Protein AF-A0AB35FS06-F1 (afdb_monomer)

Radius of gyration: 50.41 Å; Cα contacts (8 Å, |Δi|>4): 137; chains: 1; bounding box: 101×52×142 Å

pLDDT: mean 76.38, std 24.8, range [25.89, 98.56]

Organism: Streptococcus gordonii (NCBI:txid1302)

Nearest PDB structures (foldseek):
  7wb4-assembly1_e  TM=5.559E-01  e=4.050E+00  Xenopus laevis

Secondary structure (DSSP, 8-state):
--TTSSHHHHHHTTS---THHHHHHHHHHHHHHGGGSS-----------------------------------------SSSHHHHHHHHHHHHHHHHHHHHHHHHHHHHHHHHHHHHHHHHHHHHHHHHHHHHHHHHS--GGGHHHHHHHHHT---HHHHHHHHHHHHHHHHHHHHHHHHHHHHHHHHHHHHHHHHHHHHH-EEEETTTTT-SEEBSSGGGS-TT--GGG-EEEEHHHHHHTT-EE-S--

Sequence (251 aa):
MFLGGCFGIWRFSKRKPNIRKRNIAIAVTIVGILGTYAVGKLTPDVIKEQTEQSQVTKFTSNSSSTSSSSSQTSSSTASSSKKEKEKQEKERKEKELKEAQKQKQEEEKKAREEQARKEAETKKIVEEANQAVQQLENNQVADNISPAQVAVERVADPTTKSNLTDRIGRVQNAINQRAEEARLAEEARQETARLAAEQQQTRTVYVARNGTADVYWYSMENMPSNTRFDRVVSMTEADAIASGKRHTSKE

Structure (mmCIF, N/CA/C/O backbone):
data_AF-A0AB35FS06-F1
#
_entry.id   AF-A0AB35FS06-F1
#
loop_
_atom_site.group_PDB
_atom_site.id
_atom_site.type_symbol
_atom_site.label_atom_id
_atom_site.label_alt_id
_atom_site.label_comp_id
_atom_site.label_asym_id
_atom_site.label_entity_id
_atom_site.label_seq_id
_atom_site.pdbx_PDB_ins_code
_atom_site.Cartn_x
_atom_site.Cartn_y
_atom_site.Cartn_z
_atom_site.occupancy
_atom_site.B_iso_or_equiv
_atom_site.auth_seq_id
_atom_site.auth_comp_id
_atom_site.auth_asym_id
_atom_site.auth_atom_id
_atom_site.pdbx_PDB_model_num
ATOM 1 N N . MET A 1 1 ? -20.834 3.779 79.958 1.00 50.88 1 MET A N 1
ATOM 2 C CA . MET A 1 1 ? -21.300 5.183 79.906 1.00 50.88 1 MET A CA 1
ATOM 3 C C . MET A 1 1 ? -21.780 5.518 78.484 1.00 50.88 1 MET A C 1
ATOM 5 O O . MET A 1 1 ? -21.087 6.201 77.757 1.00 50.88 1 MET A O 1
ATOM 9 N N . PHE A 1 2 ? -22.933 4.999 78.041 1.00 49.41 2 PHE A N 1
ATOM 10 C CA . PHE A 1 2 ? -23.508 5.338 76.720 1.00 49.41 2 PHE A CA 1
ATOM 11 C C . PHE A 1 2 ? -25.047 5.388 76.786 1.00 49.41 2 PHE A C 1
ATOM 13 O O . PHE A 1 2 ? -25.766 4.853 75.953 1.00 49.41 2 PHE A O 1
ATOM 20 N N . LEU A 1 3 ? -25.566 6.079 77.804 1.00 50.03 3 LEU A N 1
ATOM 21 C CA . LEU A 1 3 ? -26.981 6.462 77.931 1.00 50.03 3 LEU A CA 1
ATOM 22 C C . LEU A 1 3 ? -27.257 7.796 77.201 1.00 50.03 3 LEU A C 1
ATOM 24 O O . LEU A 1 3 ? -27.955 8.662 77.712 1.00 50.03 3 LEU A O 1
ATOM 28 N N . GLY A 1 4 ? -26.661 7.990 76.019 1.00 54.28 4 GLY A N 1
ATOM 29 C CA . GLY A 1 4 ? -26.757 9.241 75.250 1.00 54.28 4 GLY A CA 1
ATOM 30 C C . GLY A 1 4 ? -27.261 9.092 73.809 1.00 54.28 4 GLY A C 1
ATOM 31 O O . GLY A 1 4 ? -27.529 10.095 73.158 1.00 54.28 4 GLY A O 1
ATOM 32 N N . GLY A 1 5 ? -27.406 7.866 73.291 1.00 52.72 5 GLY A N 1
ATOM 33 C CA . GLY A 1 5 ? -27.695 7.633 71.866 1.00 52.72 5 GLY A CA 1
ATOM 34 C C . GLY A 1 5 ? -29.178 7.645 71.475 1.00 52.72 5 GLY A C 1
ATOM 35 O O . GLY A 1 5 ? -29.516 7.974 70.341 1.00 52.72 5 GLY A O 1
ATOM 36 N N . CYS A 1 6 ? -30.091 7.333 72.398 1.00 56.94 6 CYS A N 1
ATOM 37 C CA . CYS A 1 6 ? -31.502 7.126 72.042 1.00 56.94 6 CYS A CA 1
ATOM 38 C C . CYS A 1 6 ? -32.355 8.408 72.059 1.00 56.94 6 CYS A C 1
ATOM 40 O O . CYS A 1 6 ? -33.436 8.433 71.469 1.00 56.94 6 CYS A O 1
ATOM 42 N N . PHE A 1 7 ? -31.879 9.505 72.665 1.00 53.81 7 PHE A N 1
ATOM 43 C CA . PHE A 1 7 ? -32.639 10.764 72.708 1.00 53.81 7 PHE A CA 1
ATOM 44 C C . PHE A 1 7 ? -32.606 11.535 71.375 1.00 53.81 7 PHE A C 1
ATOM 46 O O . PHE A 1 7 ? -33.534 12.286 71.061 1.00 53.81 7 PHE A O 1
ATOM 53 N N . GLY A 1 8 ? -31.574 11.313 70.551 1.00 55.25 8 GLY A N 1
ATOM 54 C CA . GLY A 1 8 ? -31.446 11.942 69.234 1.00 55.25 8 GLY A CA 1
ATOM 55 C C . GLY A 1 8 ? -32.552 11.516 68.266 1.00 55.25 8 GLY A C 1
ATOM 56 O O . GLY A 1 8 ? -33.117 12.352 67.566 1.00 55.25 8 GLY A O 1
ATOM 57 N N . ILE A 1 9 ? -32.932 10.237 68.289 1.00 56.09 9 ILE A N 1
ATOM 58 C CA . ILE A 1 9 ? -33.926 9.665 67.367 1.00 56.09 9 ILE A CA 1
ATOM 59 C C . ILE A 1 9 ? -35.354 10.057 67.790 1.00 56.09 9 ILE A C 1
ATOM 61 O O . ILE A 1 9 ? -36.177 10.402 66.939 1.00 56.09 9 ILE A O 1
ATOM 65 N N . TRP A 1 10 ? -35.636 10.130 69.100 1.00 56.72 10 TRP A N 1
ATOM 66 C CA . TRP A 1 10 ? -36.935 10.598 69.608 1.00 56.72 10 TRP A CA 1
ATOM 67 C C . TRP A 1 10 ? -37.168 12.093 69.337 1.00 56.72 10 TRP A C 1
ATOM 69 O O . TRP A 1 10 ? -38.273 12.499 68.970 1.00 56.72 10 TRP A O 1
ATOM 79 N N . ARG A 1 11 ? -36.117 12.924 69.418 1.00 54.25 11 ARG A N 1
ATOM 80 C CA . ARG A 1 11 ? -36.219 14.359 69.103 1.00 54.25 11 ARG A CA 1
ATOM 81 C C . ARG A 1 11 ? -36.244 14.660 67.596 1.00 54.25 11 ARG A C 1
ATOM 83 O O . ARG A 1 11 ? -36.730 15.726 67.216 1.00 54.25 11 ARG A O 1
ATOM 90 N N . PHE A 1 12 ? -35.796 13.735 66.743 1.00 50.56 12 PHE A N 1
ATOM 91 C CA . PHE A 1 12 ? -35.770 13.903 65.282 1.00 50.56 12 PHE A CA 1
ATOM 92 C C . PHE A 1 12 ? -37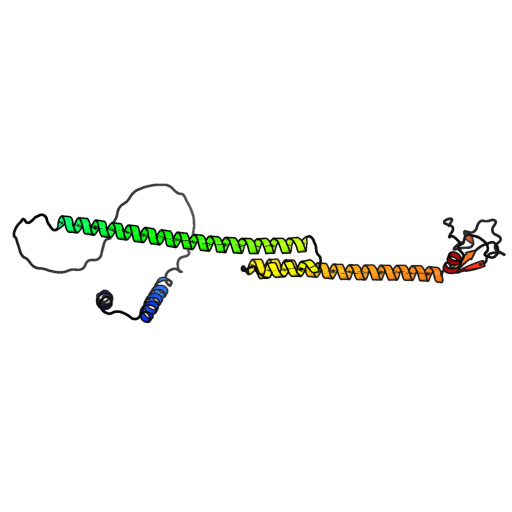.084 13.511 64.585 1.00 50.56 12 PHE A C 1
ATOM 94 O O . PHE A 1 12 ? -37.399 14.048 63.528 1.00 50.56 12 PHE A O 1
ATOM 101 N N . SER A 1 13 ? -37.904 12.652 65.199 1.00 56.91 13 SER A N 1
ATOM 102 C CA . SER A 1 13 ? -39.193 12.231 64.620 1.00 56.91 13 SER A CA 1
ATOM 103 C C . SER A 1 13 ? -40.294 13.307 64.713 1.00 56.91 13 SER A C 1
ATOM 105 O O . SER A 1 13 ? -41.272 13.279 63.971 1.00 56.91 13 SER A O 1
ATOM 107 N N . LYS A 1 14 ? -40.129 14.319 65.584 1.00 55.28 14 LYS A N 1
ATOM 108 C CA . LYS A 1 14 ? -41.155 15.354 65.833 1.00 55.28 14 LYS A CA 1
ATOM 109 C C . LYS A 1 14 ? -40.879 16.736 65.220 1.00 55.28 14 LYS A C 1
ATOM 111 O O . LYS A 1 14 ? -41.679 17.647 65.422 1.00 55.28 14 LYS A O 1
ATOM 116 N N . ARG A 1 15 ? -39.786 16.928 64.467 1.00 59.66 15 ARG A N 1
ATOM 117 C CA . ARG A 1 15 ? -39.504 18.188 63.746 1.00 59.66 15 ARG A CA 1
ATOM 118 C C . ARG A 1 15 ? -38.998 17.903 62.332 1.00 59.66 15 ARG A C 1
ATOM 120 O O . ARG A 1 15 ? -37.905 17.377 62.170 1.00 59.66 15 ARG A O 1
ATOM 127 N N . LYS A 1 16 ? -39.792 18.288 61.324 1.00 63.56 16 LYS A N 1
ATOM 128 C CA . LYS A 1 16 ? -39.484 18.187 59.884 1.00 63.56 16 LYS A CA 1
ATOM 129 C C . LYS A 1 16 ? -38.065 18.720 59.583 1.00 63.56 16 LYS A C 1
ATOM 131 O O . LYS A 1 16 ? -37.861 19.929 59.708 1.00 63.56 16 LYS A O 1
ATOM 136 N N . PRO A 1 17 ? -37.084 17.887 59.190 1.00 56.59 17 PRO A N 1
ATOM 137 C CA . PRO A 1 17 ? -35.737 18.361 58.896 1.00 56.59 17 PRO A CA 1
ATOM 138 C C . PRO A 1 17 ? -35.563 18.671 57.402 1.00 56.59 17 PRO A C 1
ATOM 140 O O . PRO A 1 17 ? -35.977 17.905 56.535 1.00 56.59 17 PRO A O 1
ATOM 143 N N . ASN A 1 18 ? -34.905 19.795 57.105 1.00 64.38 18 ASN A N 1
ATOM 144 C CA . ASN A 1 18 ? -34.549 20.220 55.749 1.00 64.38 18 ASN A CA 1
ATOM 145 C C . ASN A 1 18 ? -33.593 19.223 55.063 1.00 64.38 18 ASN A C 1
ATOM 147 O O . ASN A 1 18 ? -32.554 18.869 55.626 1.00 64.38 18 ASN A O 1
ATOM 151 N N . ILE A 1 19 ? -33.912 18.850 53.816 1.00 58.59 19 ILE A N 1
ATOM 152 C CA . ILE A 1 19 ? -33.254 17.821 52.978 1.00 58.59 19 ILE A CA 1
ATOM 153 C C . ILE A 1 19 ? -31.722 17.930 52.939 1.00 58.59 19 ILE A C 1
ATOM 155 O O . ILE A 1 19 ? -31.028 16.917 52.975 1.00 58.59 19 ILE A O 1
ATOM 159 N N . ARG A 1 20 ? -31.175 19.149 52.975 1.00 55.00 20 ARG A N 1
ATOM 160 C CA . ARG A 1 20 ? -29.720 19.384 52.953 1.00 55.00 20 ARG A CA 1
ATOM 161 C C . ARG A 1 20 ? -28.988 18.790 54.165 1.00 55.00 20 ARG A C 1
ATOM 163 O O . ARG A 1 20 ? -27.850 18.358 54.036 1.00 55.00 20 ARG A O 1
ATOM 170 N N . LYS A 1 21 ? -29.640 18.703 55.332 1.00 56.56 21 LYS A N 1
ATOM 171 C CA . LYS A 1 21 ? -29.043 18.121 56.550 1.00 56.56 21 LYS A CA 1
ATOM 172 C C . LYS A 1 21 ? -29.084 16.585 56.561 1.00 56.56 21 LYS A C 1
ATOM 174 O O . LYS A 1 21 ? -28.348 15.972 57.327 1.00 56.56 21 LYS A O 1
ATOM 179 N N . ARG A 1 22 ? -29.902 15.962 55.697 1.00 60.09 22 ARG A N 1
ATOM 180 C CA . ARG A 1 22 ? -30.028 14.498 55.573 1.00 60.09 22 ARG A CA 1
ATOM 181 C C . ARG A 1 22 ? -28.807 13.881 54.883 1.00 60.09 22 ARG A C 1
ATOM 183 O O . ARG A 1 22 ? -28.308 12.861 55.338 1.00 60.09 22 ARG A O 1
ATOM 190 N N . ASN A 1 23 ? -28.282 14.538 53.849 1.00 55.25 23 ASN A N 1
ATOM 191 C CA . ASN A 1 23 ? -27.149 14.025 53.070 1.00 55.25 23 ASN A CA 1
ATOM 192 C C . ASN A 1 23 ? -25.826 14.081 53.853 1.00 55.25 23 ASN A C 1
ATOM 194 O O . ASN A 1 23 ? -25.010 13.174 53.739 1.00 55.25 23 ASN A O 1
ATOM 198 N N . ILE A 1 24 ? -25.647 15.094 54.710 1.00 59.06 24 ILE A N 1
ATOM 199 C CA . ILE A 1 24 ? -24.444 15.235 55.549 1.00 59.06 24 ILE A CA 1
ATOM 200 C C . ILE A 1 24 ? -24.405 14.145 56.633 1.00 59.06 24 ILE A C 1
ATOM 202 O O . ILE A 1 24 ? -23.365 13.533 56.850 1.00 59.06 24 ILE A O 1
ATOM 206 N N . ALA A 1 25 ? -25.539 13.841 57.273 1.00 56.66 25 ALA A N 1
ATOM 207 C CA . ALA A 1 25 ? -25.606 12.790 58.293 1.00 56.66 25 ALA A CA 1
ATOM 208 C C . ALA A 1 25 ? -25.369 11.378 57.712 1.00 56.66 25 ALA A C 1
ATOM 210 O O . ALA A 1 25 ? -24.753 10.532 58.359 1.00 56.66 25 ALA A O 1
ATOM 211 N N . ILE A 1 26 ? -25.810 11.134 56.474 1.00 57.59 26 ILE A N 1
ATOM 212 C CA . ILE A 1 26 ? -25.553 9.876 55.755 1.00 57.59 26 ILE A CA 1
ATOM 213 C C . ILE A 1 26 ? -24.074 9.781 55.329 1.00 57.59 26 ILE A C 1
ATOM 215 O O . ILE A 1 26 ? -23.467 8.726 55.470 1.00 57.59 26 ILE A O 1
ATOM 219 N N . ALA A 1 27 ? -23.446 10.879 54.898 1.00 57.09 27 ALA A N 1
ATOM 220 C CA . ALA A 1 27 ? -22.028 10.872 54.524 1.00 57.09 27 ALA A CA 1
ATOM 221 C C . ALA A 1 27 ? -21.091 10.567 55.713 1.00 57.09 27 ALA A C 1
ATOM 223 O O . ALA A 1 27 ? -20.144 9.797 55.572 1.00 57.09 27 ALA A O 1
ATOM 224 N N . VAL A 1 28 ? -21.382 11.102 56.905 1.00 58.41 28 VAL A N 1
ATOM 225 C CA . VAL A 1 28 ? -20.553 10.885 58.109 1.00 58.41 28 VAL A CA 1
ATOM 226 C C . VAL A 1 28 ? -20.638 9.437 58.623 1.00 58.41 28 VAL A C 1
ATOM 228 O O . VAL A 1 28 ? -19.689 8.941 59.224 1.00 58.41 28 VAL A O 1
ATOM 231 N N . THR A 1 29 ? -21.731 8.719 58.345 1.00 57.31 29 THR A N 1
ATOM 232 C CA . THR A 1 29 ? -21.885 7.312 58.762 1.00 57.31 29 THR A CA 1
ATOM 233 C C . THR A 1 29 ? -21.185 6.324 57.825 1.00 57.31 29 THR A C 1
ATOM 235 O O . THR A 1 29 ? -20.672 5.313 58.295 1.00 57.31 29 THR A O 1
ATOM 238 N N . ILE A 1 30 ? -21.074 6.629 56.528 1.00 56.88 30 ILE A N 1
ATOM 239 C CA . ILE A 1 30 ? -20.391 5.763 55.548 1.00 56.88 30 ILE A CA 1
ATOM 240 C C . ILE A 1 30 ? -18.861 5.822 55.710 1.00 56.88 30 ILE A C 1
ATOM 242 O O . ILE A 1 30 ? -18.197 4.789 55.643 1.00 56.88 30 ILE A O 1
ATOM 246 N N . VAL A 1 31 ? -18.294 6.998 56.011 1.00 52.47 31 VAL A N 1
ATOM 247 C CA . VAL A 1 31 ? -16.839 7.156 56.227 1.00 52.47 31 VAL A CA 1
ATOM 248 C C . VAL A 1 31 ? -16.365 6.449 57.508 1.00 52.47 31 VAL A C 1
ATOM 250 O O . VAL A 1 31 ? -15.251 5.935 57.547 1.00 52.47 31 VAL A O 1
ATOM 253 N N . GLY A 1 32 ? -17.218 6.341 58.533 1.00 50.78 32 GLY A N 1
ATOM 254 C CA . GLY A 1 32 ? -16.892 5.629 59.775 1.00 50.78 32 GLY A CA 1
ATOM 255 C C . GLY A 1 32 ? -16.898 4.096 59.669 1.00 50.78 32 GLY A C 1
ATOM 256 O O . GLY A 1 32 ? -16.239 3.441 60.470 1.00 50.78 32 GLY A O 1
ATOM 257 N N . ILE A 1 33 ? -17.609 3.516 58.692 1.00 55.00 33 ILE A N 1
ATOM 258 C CA . ILE A 1 33 ? -17.739 2.053 58.528 1.00 55.00 33 ILE A CA 1
ATOM 259 C C . ILE A 1 33 ? -16.691 1.488 57.547 1.00 55.00 33 ILE A C 1
ATOM 261 O O . ILE A 1 33 ? -16.319 0.324 57.660 1.00 55.00 33 ILE A O 1
ATOM 265 N N . LEU A 1 34 ? -16.154 2.294 56.620 1.00 44.12 34 LEU A N 1
ATOM 266 C CA . LEU A 1 34 ? -15.186 1.821 55.613 1.00 44.12 34 LEU A CA 1
ATOM 267 C C . LEU A 1 34 ? -13.716 1.818 56.097 1.00 44.12 34 LEU A C 1
ATOM 269 O O . LEU A 1 34 ? -12.852 1.253 55.432 1.00 44.12 34 LEU A O 1
ATOM 273 N N . GLY A 1 35 ? -13.421 2.403 57.264 1.00 42.75 35 GLY A N 1
ATOM 274 C CA . GLY A 1 35 ? -12.067 2.480 57.834 1.00 42.75 35 GLY A CA 1
ATOM 275 C C . GLY A 1 35 ? -11.585 1.242 58.607 1.00 42.75 35 GLY A C 1
ATOM 276 O O . GLY A 1 35 ? -10.432 1.213 59.025 1.00 42.75 35 GLY A O 1
ATOM 277 N N . THR A 1 36 ? -12.425 0.222 58.816 1.00 49.56 36 THR A N 1
ATOM 278 C CA . THR A 1 36 ? -12.101 -0.942 59.671 1.00 49.56 36 THR A CA 1
ATOM 279 C C . THR A 1 36 ? -11.841 -2.254 58.920 1.00 49.56 36 THR A C 1
ATOM 281 O O . THR A 1 36 ? -11.520 -3.250 59.561 1.00 49.56 36 THR A O 1
ATOM 284 N N . TYR A 1 37 ? -11.920 -2.292 57.584 1.00 50.41 37 TYR A N 1
ATOM 285 C CA . TYR A 1 37 ? -11.883 -3.558 56.824 1.00 50.41 37 TYR A CA 1
ATOM 286 C C . TYR A 1 37 ? -10.551 -3.897 56.124 1.00 50.41 37 TYR A C 1
ATOM 288 O O . TYR A 1 37 ? -10.497 -4.865 55.370 1.00 50.41 37 TYR A O 1
ATOM 296 N N . ALA A 1 38 ? -9.462 -3.159 56.374 1.00 50.81 38 ALA A N 1
ATOM 297 C CA . ALA A 1 38 ? -8.184 -3.347 55.669 1.00 50.81 38 ALA A CA 1
ATOM 298 C C . ALA A 1 38 ? -6.977 -3.680 56.571 1.00 50.81 38 ALA A C 1
ATOM 300 O O . ALA A 1 38 ? -5.861 -3.264 56.276 1.00 50.81 38 ALA A O 1
ATOM 301 N N . VAL A 1 39 ? -7.157 -4.458 57.644 1.00 50.28 39 VAL A N 1
ATOM 302 C CA . VAL A 1 39 ? -6.029 -5.122 58.328 1.00 50.28 39 VAL A CA 1
ATOM 303 C C . VAL A 1 39 ? -6.428 -6.558 58.653 1.00 50.28 39 VAL A C 1
ATOM 305 O O . VAL A 1 39 ? -7.211 -6.797 59.565 1.00 50.28 39 VAL A O 1
ATOM 308 N N . GLY A 1 40 ? -5.912 -7.518 57.883 1.00 40.94 40 GLY A N 1
ATOM 309 C CA . GLY A 1 40 ? -6.147 -8.940 58.145 1.00 40.94 40 GLY A CA 1
ATOM 310 C C . GLY A 1 40 ? -5.881 -9.870 56.963 1.00 40.94 40 GLY A C 1
ATOM 311 O O . GLY A 1 40 ? -6.738 -10.678 56.625 1.00 40.94 40 GLY A O 1
ATOM 312 N N . LYS A 1 41 ? -4.713 -9.764 56.313 1.00 41.22 41 LYS A N 1
ATOM 313 C CA . LYS A 1 41 ? -4.201 -10.809 55.412 1.00 41.22 41 LYS A CA 1
ATOM 314 C C . LYS A 1 41 ? -3.134 -11.632 56.131 1.00 41.22 41 LYS A C 1
ATOM 316 O O . LYS A 1 41 ? -2.005 -11.169 56.214 1.00 41.22 41 LYS A O 1
ATOM 321 N N . LEU A 1 42 ? -3.473 -12.845 56.565 1.00 34.56 42 LEU A N 1
ATOM 322 C CA . LEU A 1 42 ? -2.527 -13.952 56.750 1.00 34.56 42 LEU A CA 1
ATOM 323 C C . LEU A 1 42 ? -3.243 -15.270 56.396 1.00 34.56 42 LEU A C 1
ATOM 325 O O . LEU A 1 42 ? -4.096 -15.754 57.130 1.00 34.56 42 LEU A O 1
ATOM 329 N N . THR A 1 43 ? -2.925 -15.790 55.215 1.00 40.69 43 THR A N 1
ATOM 330 C CA . THR A 1 43 ? -3.120 -17.178 54.742 1.00 40.69 43 THR A CA 1
ATOM 331 C C . THR A 1 43 ? -2.081 -18.101 55.421 1.00 40.69 43 THR A C 1
ATOM 333 O O . THR A 1 43 ? -1.075 -17.540 55.866 1.00 40.69 43 THR A O 1
ATOM 336 N N . PRO A 1 44 ? -2.208 -19.456 55.478 1.00 40.72 44 PRO A N 1
ATOM 337 C CA . PRO A 1 44 ? -2.652 -20.313 54.363 1.00 40.72 44 PRO A CA 1
ATOM 338 C C . PRO A 1 44 ? -3.472 -21.593 54.677 1.00 40.72 44 PRO A C 1
ATOM 340 O O . PRO A 1 44 ? -3.340 -22.198 55.729 1.00 40.72 44 PRO A O 1
ATOM 343 N N . ASP A 1 45 ? -4.267 -21.973 53.666 1.00 28.17 45 ASP A N 1
ATOM 344 C CA . ASP A 1 45 ? -4.417 -23.308 53.047 1.00 28.17 45 ASP A CA 1
ATOM 345 C C . ASP A 1 45 ? -4.901 -24.537 53.865 1.00 28.17 45 ASP A C 1
ATOM 347 O O . ASP A 1 45 ? -4.624 -24.682 55.049 1.00 28.17 45 ASP A O 1
ATOM 351 N N . VAL A 1 46 ? -5.538 -25.474 53.137 1.00 31.88 46 VAL A N 1
ATOM 352 C CA . VAL A 1 46 ? -5.717 -26.916 53.441 1.00 31.88 46 VAL A CA 1
ATOM 353 C C . VAL A 1 46 ? -7.069 -27.408 54.048 1.00 31.88 46 VAL A C 1
ATOM 355 O O . VAL A 1 46 ? -7.344 -27.294 55.236 1.00 31.88 46 VAL A O 1
ATOM 358 N N . ILE A 1 47 ? -7.810 -28.138 53.186 1.00 35.38 47 ILE A N 1
ATOM 359 C CA . ILE A 1 47 ? -8.673 -29.335 53.413 1.00 35.38 47 ILE A CA 1
ATOM 360 C C . ILE A 1 47 ? -10.189 -29.189 53.712 1.00 35.38 47 ILE A C 1
ATOM 362 O O . ILE A 1 47 ? -10.626 -28.925 54.823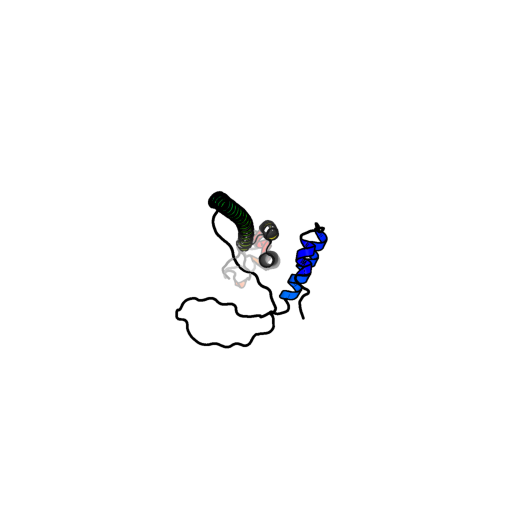 1.00 35.38 47 ILE A O 1
ATOM 366 N N . LYS A 1 48 ? -10.937 -29.574 52.660 1.00 31.34 48 LYS A N 1
ATOM 367 C CA . LYS A 1 48 ? -12.168 -30.393 52.541 1.00 31.34 48 LYS A CA 1
ATOM 368 C C . LYS A 1 48 ? -13.482 -29.968 53.213 1.00 31.34 48 LYS A C 1
ATOM 370 O O . LYS A 1 48 ? -13.622 -29.866 54.423 1.00 31.34 48 LYS A O 1
ATOM 375 N N . GLU A 1 49 ? -14.467 -29.883 52.318 1.00 28.33 49 GLU A N 1
ATOM 376 C CA . GLU A 1 49 ? -15.909 -29.921 52.522 1.00 28.33 49 GLU A CA 1
ATOM 377 C C . GLU A 1 49 ? -16.429 -31.141 53.302 1.00 28.33 49 GLU A C 1
ATOM 379 O O . GLU A 1 49 ? -15.803 -32.202 53.325 1.00 28.33 49 GLU A O 1
ATOM 384 N N . GLN A 1 50 ? -17.688 -30.960 53.725 1.00 30.67 50 GLN A N 1
ATOM 385 C CA . GLN A 1 50 ? -18.724 -31.911 54.145 1.00 30.67 50 GLN A CA 1
ATOM 386 C C . GLN A 1 50 ? -18.825 -32.132 55.662 1.00 30.67 50 GLN A C 1
ATOM 388 O O . GLN A 1 50 ? -17.834 -32.408 56.319 1.00 30.67 50 GLN A O 1
ATOM 393 N N . THR A 1 51 ? -19.986 -32.075 56.321 1.00 25.89 51 THR A N 1
ATOM 394 C CA . THR A 1 51 ? -21.385 -31.822 55.936 1.00 25.89 51 THR A CA 1
ATOM 395 C C . THR A 1 51 ? -22.188 -31.727 57.250 1.00 25.89 51 THR A C 1
ATOM 397 O O . THR A 1 51 ? -21.848 -32.405 58.212 1.00 25.89 51 THR A O 1
ATOM 400 N N . GLU A 1 52 ? -23.248 -30.905 57.250 1.00 28.56 52 GLU A N 1
ATOM 401 C CA . GLU A 1 52 ? -24.418 -30.904 58.159 1.00 28.56 52 GLU A CA 1
ATOM 402 C C . GLU A 1 52 ? -24.229 -30.699 59.682 1.00 28.56 52 GLU A C 1
ATOM 404 O O . GLU A 1 52 ? -23.669 -31.520 60.392 1.00 28.56 52 GLU A O 1
ATOM 409 N N . GLN A 1 53 ? -24.881 -29.673 60.245 1.00 31.56 53 GLN A N 1
ATOM 410 C CA . GLN A 1 53 ? -26.216 -29.818 60.852 1.00 31.56 53 GLN A CA 1
ATOM 411 C C . GLN A 1 53 ? -26.715 -28.489 61.450 1.00 31.56 53 GLN A C 1
ATOM 413 O O . GLN A 1 53 ? -26.006 -27.774 62.147 1.00 31.56 53 GLN A O 1
ATOM 418 N N . SER A 1 54 ? -27.976 -28.205 61.125 1.00 27.75 54 SER A N 1
ATOM 419 C CA . SER A 1 54 ? -29.025 -27.527 61.893 1.00 27.75 54 SER A CA 1
ATOM 420 C C . SER A 1 54 ? -28.691 -26.483 62.967 1.00 27.75 54 SER A C 1
ATOM 422 O 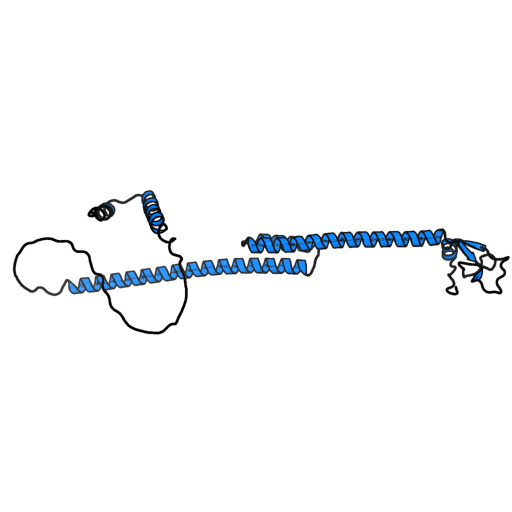O . SER A 1 54 ? -28.114 -26.769 64.004 1.00 27.75 54 SER A O 1
ATOM 424 N N . GLN A 1 55 ? -29.285 -25.305 62.737 1.00 30.75 55 GLN A N 1
ATOM 425 C CA . GLN A 1 55 ? -30.125 -24.522 63.656 1.00 30.75 55 GLN A CA 1
ATOM 426 C C . GLN A 1 55 ? -29.742 -24.495 65.148 1.00 30.75 55 GLN A C 1
ATOM 428 O O . GLN A 1 55 ? -29.836 -25.492 65.848 1.00 30.75 55 GLN A O 1
ATOM 433 N N . VAL A 1 56 ? -29.545 -23.287 65.686 1.00 26.62 56 VAL A N 1
ATOM 434 C CA . VAL A 1 56 ? -30.483 -22.630 66.621 1.00 26.62 56 VAL A CA 1
ATOM 435 C C . VAL A 1 56 ? -29.869 -21.308 67.104 1.00 26.62 56 VAL A C 1
ATOM 437 O O . VAL A 1 56 ? -28.688 -21.188 67.406 1.00 26.62 56 VAL A O 1
ATOM 440 N N . THR A 1 57 ? -30.738 -20.303 67.151 1.00 26.91 57 THR A N 1
ATOM 441 C CA . THR A 1 57 ? -30.659 -19.014 67.852 1.00 26.91 57 THR A CA 1
ATOM 442 C C . THR A 1 57 ? -29.767 -18.967 69.103 1.00 26.91 57 THR A C 1
ATOM 444 O O . THR A 1 57 ? -29.854 -19.869 69.933 1.00 26.91 57 THR A O 1
ATOM 447 N N . LYS A 1 58 ? -29.112 -17.823 69.361 1.00 27.77 58 LYS A N 1
ATOM 448 C CA . LYS A 1 58 ? -29.407 -16.943 70.519 1.00 27.77 58 LYS A CA 1
ATOM 449 C C . LYS A 1 58 ? -28.418 -15.778 70.634 1.00 27.77 58 LYS A C 1
ATOM 451 O O . LYS A 1 58 ? -27.210 -15.963 70.693 1.00 27.77 58 LYS A O 1
ATOM 456 N N . PHE A 1 59 ? -28.987 -14.585 70.778 1.00 30.38 59 PHE A N 1
ATOM 457 C CA . PHE A 1 59 ? -28.357 -13.464 71.464 1.00 30.38 59 PHE A CA 1
ATOM 458 C C . PHE A 1 59 ? -28.343 -13.729 72.978 1.00 30.38 59 PHE A C 1
ATOM 460 O O . PHE A 1 59 ? -29.368 -14.073 73.562 1.00 30.38 59 PHE A O 1
ATOM 467 N N . THR A 1 60 ? -27.193 -13.498 73.600 1.00 26.00 60 THR A N 1
ATOM 468 C CA . THR A 1 60 ? -27.001 -13.098 75.002 1.00 26.00 60 THR A CA 1
ATOM 469 C C . THR A 1 60 ? -25.731 -12.236 74.960 1.00 26.00 60 THR A C 1
ATOM 471 O O . THR A 1 60 ? -24.820 -12.552 74.207 1.00 26.00 60 THR A O 1
ATOM 474 N N . SER A 1 61 ? -25.577 -11.093 75.610 1.00 30.12 61 SER A N 1
ATOM 475 C CA . SER A 1 61 ? -26.238 -10.521 76.774 1.00 30.12 61 SER A CA 1
ATOM 476 C C . SER A 1 61 ? -25.831 -9.048 76.846 1.00 30.12 61 SER A C 1
ATOM 478 O O . SER A 1 61 ? -24.662 -8.741 76.621 1.00 30.12 61 SER A O 1
ATOM 480 N N . ASN A 1 62 ? -26.719 -8.154 77.277 1.00 28.84 62 ASN A N 1
ATOM 481 C CA . ASN A 1 62 ? -26.284 -7.197 78.286 1.00 28.84 62 ASN A CA 1
ATOM 482 C C . ASN A 1 62 ? -27.433 -6.814 79.214 1.00 28.84 62 ASN A C 1
ATOM 484 O O . ASN A 1 62 ? -28.518 -6.419 78.796 1.00 28.84 62 ASN A O 1
ATOM 488 N N . SER A 1 63 ? -27.119 -6.964 80.488 1.00 31.12 63 SER A N 1
ATOM 489 C CA . SER A 1 63 ? -27.840 -6.552 81.673 1.00 31.12 63 SER A CA 1
ATOM 490 C C . SER A 1 63 ? -28.011 -5.036 81.767 1.00 31.12 63 SER A C 1
ATOM 492 O O . SER A 1 63 ? -27.054 -4.286 81.576 1.00 31.12 63 SER A O 1
ATOM 494 N N . SER A 1 64 ? -29.178 -4.605 82.236 1.00 31.38 64 SER A N 1
ATOM 495 C CA . SER A 1 64 ? -29.267 -3.475 83.159 1.00 31.38 64 SER A CA 1
ATOM 496 C C . SER A 1 64 ? -30.447 -3.667 84.108 1.00 31.38 64 SER A C 1
ATOM 498 O O . SER A 1 64 ? -31.570 -3.928 83.683 1.00 31.38 64 SER A O 1
ATOM 500 N N . SER A 1 65 ? -30.127 -3.532 85.390 1.00 30.98 65 SER A N 1
ATOM 501 C CA . SER A 1 65 ? -30.985 -3.299 86.553 1.00 30.98 65 SER A CA 1
ATOM 502 C C . SER A 1 65 ? -32.050 -2.211 86.284 1.00 30.98 65 SER A C 1
ATOM 504 O O . SER A 1 65 ? -31.894 -1.402 85.376 1.00 30.98 65 SER A O 1
ATOM 506 N N . THR A 1 66 ? -33.153 -2.051 87.021 1.00 28.14 66 THR A N 1
ATOM 507 C CA . THR A 1 66 ? -33.337 -2.052 88.484 1.00 28.14 66 THR A CA 1
ATOM 508 C C . THR A 1 66 ? -34.847 -1.869 88.758 1.00 28.14 66 THR A C 1
ATOM 510 O O . THR A 1 66 ? -35.479 -1.175 87.970 1.00 28.14 66 THR A O 1
ATOM 513 N N . SER A 1 67 ? -35.367 -2.454 89.855 1.00 29.80 67 SER A N 1
ATOM 514 C CA . SER A 1 67 ? -36.454 -1.982 90.767 1.00 29.80 67 SER A CA 1
ATOM 515 C C . SER A 1 67 ? -37.701 -1.266 90.200 1.00 29.80 67 SER A C 1
ATOM 517 O O . SER A 1 67 ? -37.588 -0.341 89.415 1.00 29.80 67 SER A O 1
ATOM 519 N N . SER A 1 68 ? -38.937 -1.418 90.667 1.00 31.31 68 SER A N 1
ATOM 520 C CA . SER A 1 68 ? -39.623 -2.163 91.730 1.00 31.31 68 SER A CA 1
ATOM 521 C C . SER A 1 68 ? -41.076 -1.649 91.700 1.00 31.31 68 SER A C 1
ATOM 523 O O . SER A 1 68 ? -41.275 -0.487 91.355 1.00 31.31 68 SER A O 1
ATOM 525 N N . SER A 1 69 ? -42.038 -2.460 92.150 1.00 32.34 69 SER A N 1
ATOM 526 C CA . SER A 1 69 ? -43.280 -2.070 92.859 1.00 32.34 69 SER A CA 1
ATOM 527 C C . SER A 1 69 ? -44.542 -2.757 92.321 1.00 32.34 69 SER A C 1
ATOM 529 O O . SER A 1 69 ? -45.025 -2.480 91.229 1.00 32.34 69 SER A O 1
ATOM 531 N N . SER A 1 70 ? -45.029 -3.663 93.169 1.00 34.47 70 SER A N 1
ATOM 532 C CA . SER A 1 70 ? -46.414 -4.038 93.485 1.00 34.47 70 SER A CA 1
ATOM 533 C C . SER A 1 70 ? -47.576 -3.438 92.677 1.00 34.47 70 SER A C 1
ATOM 535 O O . SER A 1 70 ? -47.749 -2.228 92.587 1.00 34.47 70 SER A O 1
ATOM 537 N N . SER A 1 71 ? -48.535 -4.286 92.300 1.00 33.72 71 SER A N 1
ATOM 538 C CA . SER A 1 71 ? -49.772 -4.520 93.076 1.00 33.72 71 SER A CA 1
ATOM 539 C C . SER A 1 71 ? -50.729 -5.450 92.318 1.00 33.72 71 SER A C 1
ATOM 541 O O . SER A 1 71 ? -50.612 -5.658 91.114 1.00 33.72 71 SER A O 1
ATOM 543 N N . GLN A 1 72 ? -51.592 -6.115 93.080 1.00 39.06 72 GLN A N 1
ATOM 544 C CA . GLN A 1 72 ? -52.343 -7.301 92.694 1.00 39.06 72 GLN A CA 1
ATOM 545 C C . GLN A 1 72 ? -53.667 -7.019 91.957 1.00 39.06 72 GLN A C 1
ATOM 547 O O . GLN A 1 72 ? -54.301 -5.989 92.149 1.00 39.06 72 GLN A O 1
ATOM 552 N N . THR A 1 73 ? -54.098 -8.055 91.222 1.00 29.56 73 THR A N 1
ATOM 553 C CA . THR A 1 73 ? -55.472 -8.601 91.116 1.00 29.56 73 THR A CA 1
ATOM 554 C C . THR A 1 73 ? -56.633 -7.707 90.681 1.00 29.56 73 THR A C 1
ATOM 556 O O . THR A 1 73 ? -57.114 -6.873 91.439 1.00 29.56 73 THR A O 1
ATOM 559 N N . SER A 1 74 ? -57.222 -8.054 89.534 1.00 38.81 74 SER A N 1
ATOM 560 C CA . SER A 1 74 ? -58.617 -8.526 89.341 1.00 38.81 74 SER A CA 1
ATOM 561 C C . SER A 1 74 ? -58.963 -8.333 87.855 1.00 38.81 74 SER A C 1
ATOM 563 O O . SER A 1 74 ? -58.676 -7.299 87.269 1.00 38.81 74 SER A O 1
ATOM 565 N N . SER A 1 75 ? -59.221 -9.406 87.115 1.00 37.53 75 SER A N 1
ATOM 566 C CA . SER A 1 75 ? -60.512 -10.072 86.896 1.00 37.53 75 SER A CA 1
ATOM 567 C C . SER A 1 75 ? -60.929 -9.875 85.434 1.00 37.53 75 SER A C 1
ATOM 569 O O . SER A 1 75 ? -60.443 -9.012 84.708 1.00 37.53 75 SER A O 1
ATOM 571 N N . SER A 1 76 ? -61.698 -10.839 84.967 1.00 46.84 76 SER A N 1
ATOM 572 C CA . SER A 1 76 ? -61.854 -11.262 83.587 1.00 46.84 76 SER A CA 1
ATOM 573 C C . SER A 1 76 ? -62.905 -10.477 82.792 1.00 46.84 76 SER A C 1
ATOM 575 O O . SER A 1 76 ? -63.737 -9.762 83.341 1.00 46.84 76 SER A O 1
ATOM 577 N N . THR A 1 77 ? -62.938 -10.798 81.490 1.00 38.34 77 THR A N 1
ATOM 578 C CA . THR A 1 77 ? -64.098 -10.785 80.567 1.00 38.34 77 THR A CA 1
ATOM 579 C C . THR A 1 77 ? -64.569 -9.451 79.966 1.00 38.34 77 THR A C 1
ATOM 581 O O . THR A 1 77 ? -65.337 -8.726 80.576 1.00 38.34 77 THR A O 1
ATOM 584 N N . ALA A 1 78 ? -64.225 -9.220 78.685 1.00 38.97 78 ALA A N 1
ATOM 585 C CA . ALA A 1 78 ? -65.125 -8.648 77.667 1.00 38.97 78 ALA A CA 1
ATOM 586 C C . ALA A 1 78 ? -64.551 -8.856 76.248 1.00 38.97 78 ALA A C 1
ATOM 588 O O . ALA A 1 78 ? -63.657 -8.158 75.770 1.00 38.97 78 ALA A O 1
ATOM 589 N N . SER A 1 79 ? -65.070 -9.884 75.592 1.00 47.75 79 SER A N 1
ATOM 590 C CA . SER A 1 79 ? -64.809 -10.355 74.237 1.00 47.75 79 SER A CA 1
ATOM 591 C C . SER A 1 79 ? -65.615 -9.596 73.172 1.00 47.75 79 SER A C 1
ATOM 593 O O . SER A 1 79 ? -66.821 -9.428 73.317 1.00 47.75 79 SER A O 1
ATOM 595 N N . SER A 1 80 ? -64.955 -9.242 72.060 1.00 46.97 80 SER A N 1
ATOM 596 C CA . SER A 1 80 ? -65.324 -9.629 70.671 1.00 46.97 80 SER A CA 1
ATOM 597 C C . SER A 1 80 ? -65.111 -8.554 69.594 1.00 46.97 80 SER A C 1
ATOM 599 O O . SER A 1 80 ? -64.887 -8.919 68.450 1.00 46.97 80 SER A O 1
ATOM 601 N N . SER A 1 81 ? -65.017 -7.261 69.912 1.00 48.16 81 SER A N 1
ATOM 602 C CA . SER A 1 81 ? -64.899 -6.202 68.882 1.00 48.16 81 SER A CA 1
ATOM 603 C C . SER A 1 81 ? -63.463 -5.753 68.542 1.00 48.16 81 SER A C 1
ATOM 605 O O . SER A 1 81 ? -63.252 -4.994 67.596 1.00 48.16 81 SER A O 1
ATOM 607 N N . LYS A 1 82 ? -62.442 -6.230 69.273 1.00 51.00 82 LYS A N 1
ATOM 608 C CA . LYS A 1 82 ? -61.024 -5.845 69.070 1.00 51.00 82 LYS A CA 1
ATOM 609 C C . LYS A 1 82 ? -60.238 -6.807 68.160 1.00 51.00 82 LYS A C 1
ATOM 611 O O . LYS A 1 82 ? -59.351 -6.372 67.435 1.00 51.00 82 LYS A O 1
ATOM 616 N N . LYS A 1 83 ? -60.609 -8.093 68.142 1.00 50.22 83 LYS A N 1
ATOM 617 C CA . LYS A 1 83 ? -59.897 -9.169 67.418 1.00 50.22 83 LYS A CA 1
ATOM 618 C C . LYS A 1 83 ? -60.161 -9.160 65.904 1.00 50.22 83 LYS A C 1
ATOM 620 O O . LYS A 1 83 ? -59.305 -9.560 65.122 1.00 50.22 83 LYS A O 1
ATOM 625 N N . GLU A 1 84 ? -61.324 -8.665 65.488 1.00 51.78 84 GLU A N 1
ATOM 626 C CA 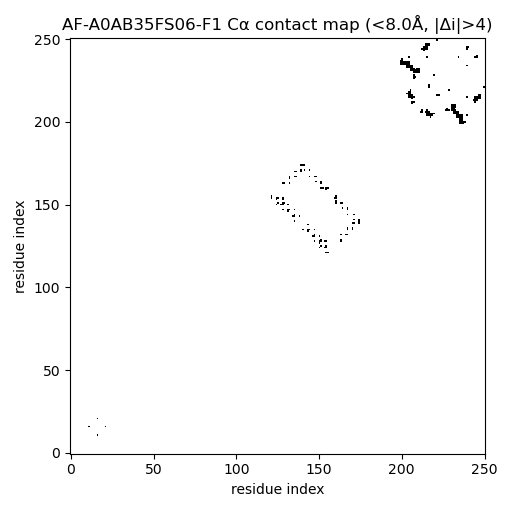. GLU A 1 84 ? -61.718 -8.550 64.076 1.00 51.78 84 GLU A CA 1
ATOM 627 C C . GLU A 1 84 ? -61.064 -7.333 63.395 1.00 51.78 84 GLU A C 1
ATOM 629 O O . GLU A 1 84 ? -60.563 -7.433 62.274 1.00 51.78 84 GLU A O 1
ATOM 634 N N . LYS A 1 85 ? -60.943 -6.218 64.132 1.00 54.66 85 LYS A N 1
ATOM 635 C CA . LYS A 1 85 ? -60.222 -5.004 63.712 1.00 54.66 85 LYS A CA 1
ATOM 636 C C . LYS A 1 85 ? -58.717 -5.254 63.540 1.00 54.66 85 LYS A C 1
ATOM 638 O O . LYS A 1 85 ? -58.117 -4.781 62.582 1.00 54.66 85 LYS A O 1
ATOM 643 N N . GLU A 1 86 ? -58.124 -6.058 64.424 1.00 57.62 86 GLU A N 1
ATOM 644 C CA . GLU A 1 86 ? -56.703 -6.428 64.384 1.00 57.62 86 GLU A CA 1
ATOM 645 C C . GLU A 1 86 ? -56.381 -7.416 63.243 1.00 57.62 86 GLU A C 1
ATOM 647 O O . GLU A 1 86 ? -55.332 -7.312 62.608 1.00 57.62 86 GLU A O 1
ATOM 652 N N . LYS A 1 87 ? -57.310 -8.326 62.904 1.00 60.72 87 LYS A N 1
ATOM 653 C CA . LYS A 1 87 ? -57.183 -9.231 61.747 1.00 60.72 87 LYS A CA 1
ATOM 654 C C . LYS A 1 87 ? -57.276 -8.473 60.413 1.00 60.72 87 LYS A C 1
ATOM 656 O O . LYS A 1 87 ? -56.450 -8.710 59.535 1.00 60.72 87 LYS A O 1
ATOM 661 N N . GLN A 1 88 ? -58.207 -7.522 60.285 1.00 61.41 88 GLN A N 1
ATOM 662 C CA . GLN A 1 88 ? -58.327 -6.667 59.092 1.00 61.41 88 GLN A CA 1
ATOM 663 C C . GLN A 1 88 ? -57.135 -5.714 58.906 1.00 61.41 88 GLN A C 1
ATOM 665 O O . GLN A 1 88 ? -56.713 -5.472 57.775 1.00 61.41 88 GLN A O 1
ATOM 670 N N . GLU A 1 89 ? -56.562 -5.175 59.987 1.00 64.38 89 GLU A N 1
ATOM 671 C CA . GLU A 1 89 ? -55.374 -4.315 59.900 1.00 64.38 89 GLU A CA 1
ATOM 672 C C . GLU A 1 89 ? -54.128 -5.105 59.465 1.00 64.38 89 GLU A C 1
ATOM 674 O O . GLU A 1 89 ? -53.327 -4.620 58.663 1.00 64.38 89 GLU A O 1
ATOM 679 N N . LYS A 1 90 ? -53.991 -6.349 59.939 1.00 72.50 90 LYS A N 1
ATOM 680 C CA . LYS A 1 90 ? -52.902 -7.252 59.545 1.00 72.50 90 LYS A CA 1
ATOM 681 C C . LYS A 1 90 ? -52.999 -7.652 58.069 1.00 72.50 90 LYS A C 1
ATOM 683 O O . LYS A 1 90 ? -51.988 -7.650 57.375 1.00 72.50 90 LYS A O 1
ATOM 688 N N . GLU A 1 91 ? -54.211 -7.900 57.574 1.00 74.69 91 GLU A N 1
ATOM 689 C CA . GLU A 1 91 ? -54.469 -8.228 56.166 1.00 74.69 91 GLU A CA 1
ATOM 690 C C . GLU A 1 91 ? -54.244 -7.026 55.226 1.00 74.69 91 GLU A C 1
ATOM 692 O O . GLU A 1 91 ? -53.712 -7.186 54.126 1.00 74.69 91 GLU A O 1
ATOM 697 N N . ARG A 1 92 ? -54.573 -5.799 55.664 1.00 74.94 92 ARG A N 1
ATOM 698 C CA . ARG A 1 92 ? -54.239 -4.565 54.926 1.00 74.94 92 ARG A CA 1
ATOM 699 C C . ARG A 1 92 ? -52.732 -4.315 54.864 1.00 74.94 92 ARG A C 1
ATOM 701 O O . ARG A 1 92 ? -52.225 -4.046 53.780 1.00 74.94 92 ARG A O 1
ATOM 708 N N . LYS A 1 93 ? -52.015 -4.466 55.984 1.00 76.75 93 LYS A N 1
ATOM 709 C CA . LYS A 1 93 ? -50.546 -4.343 56.025 1.00 76.75 93 LYS A CA 1
ATOM 710 C C . LYS A 1 93 ? -49.851 -5.394 55.157 1.00 76.75 93 LYS A C 1
ATOM 712 O O . LYS A 1 93 ? -48.854 -5.081 54.518 1.00 76.75 93 LYS A O 1
ATOM 717 N N . GLU A 1 94 ? -50.378 -6.618 55.093 1.00 80.44 94 GLU A N 1
ATOM 718 C CA . GLU A 1 94 ? -49.848 -7.666 54.210 1.00 80.44 94 GLU A CA 1
ATOM 719 C C . GLU A 1 94 ? -50.100 -7.362 52.723 1.00 80.44 94 GLU A C 1
ATOM 721 O O . GLU A 1 94 ? -49.209 -7.568 51.897 1.00 80.44 94 GLU A O 1
ATOM 726 N N . LYS A 1 95 ? -51.281 -6.834 52.368 1.00 80.69 95 LYS A N 1
ATOM 727 C CA . LYS A 1 95 ? -51.575 -6.378 50.997 1.00 80.69 95 LYS A CA 1
ATOM 728 C C . LYS A 1 95 ? -50.676 -5.217 50.569 1.00 80.69 95 LYS A C 1
ATOM 730 O O . LYS A 1 95 ? -50.124 -5.276 49.477 1.00 80.69 95 LYS A O 1
ATOM 735 N N . GLU A 1 96 ? -50.469 -4.228 51.436 1.00 84.06 96 GLU A N 1
ATOM 736 C CA . GLU A 1 96 ? -49.598 -3.074 51.168 1.00 84.06 96 GLU A CA 1
ATOM 737 C C . GLU A 1 96 ? -48.124 -3.492 51.002 1.00 84.06 96 GLU A C 1
ATOM 739 O O . GLU A 1 96 ? -47.443 -3.036 50.086 1.00 84.06 96 GLU A O 1
ATOM 744 N N . LEU A 1 97 ? -47.643 -4.442 51.817 1.00 80.44 97 LEU A N 1
ATOM 745 C CA . LEU A 1 97 ? -46.311 -5.038 51.661 1.00 80.44 97 LEU A CA 1
ATOM 746 C C . LEU A 1 97 ? -46.160 -5.801 50.340 1.00 80.44 97 LEU A C 1
ATOM 748 O O . LEU A 1 97 ? -45.143 -5.632 49.670 1.00 80.44 97 LEU A O 1
ATOM 752 N N . LYS A 1 98 ? -47.155 -6.609 49.945 1.00 86.31 98 LYS A N 1
ATOM 753 C CA . LYS A 1 98 ? -47.144 -7.329 48.657 1.00 86.31 98 LYS A CA 1
ATOM 754 C C . LYS A 1 98 ? -47.173 -6.374 47.465 1.00 86.31 98 LYS A C 1
ATOM 756 O O . LYS A 1 98 ? -46.473 -6.610 46.484 1.00 86.31 98 LYS A O 1
ATOM 761 N N . GLU A 1 99 ? -47.949 -5.298 47.545 1.00 86.00 99 GLU A N 1
ATOM 762 C CA . GLU A 1 99 ? -48.039 -4.292 46.486 1.00 86.00 99 GLU A CA 1
ATOM 763 C C . GLU A 1 99 ? -46.730 -3.501 46.348 1.00 86.00 99 GLU A C 1
ATOM 765 O O . GLU A 1 99 ? -46.207 -3.373 45.240 1.00 86.00 99 GLU A O 1
ATOM 770 N N . ALA A 1 100 ? -46.116 -3.097 47.464 1.00 85.06 100 ALA A N 1
ATOM 771 C CA . ALA A 1 100 ? -44.797 -2.463 47.472 1.00 85.06 100 ALA A CA 1
ATOM 772 C C . ALA A 1 100 ? -43.682 -3.394 46.949 1.00 85.06 100 ALA A C 1
ATOM 774 O O . ALA A 1 100 ? -42.759 -2.943 46.267 1.00 85.06 100 ALA A O 1
ATOM 775 N N . GLN A 1 101 ? -43.755 -4.700 47.233 1.00 85.56 101 GLN A N 1
ATOM 776 C CA . GLN A 1 101 ? -42.811 -5.690 46.699 1.00 85.56 101 GLN A CA 1
ATOM 777 C C . GLN A 1 101 ? -42.964 -5.862 45.185 1.00 85.56 101 GLN A C 1
ATOM 779 O O . GLN A 1 101 ? -41.964 -5.932 44.472 1.00 85.56 101 GLN A O 1
ATOM 784 N N . LYS A 1 102 ? -44.207 -5.883 44.691 1.00 90.69 102 LYS A N 1
ATOM 785 C CA . LYS A 1 102 ? -44.510 -5.981 43.261 1.00 90.69 102 LYS A CA 1
ATOM 786 C C . LYS A 1 102 ? -44.038 -4.738 42.501 1.00 90.69 102 LYS A C 1
ATOM 788 O O . LYS A 1 102 ? -43.418 -4.882 41.454 1.00 90.69 102 LYS A O 1
ATOM 793 N N . GLN A 1 103 ? -44.238 -3.544 43.066 1.00 88.31 103 GLN A N 1
ATOM 794 C CA . GLN A 1 103 ? -43.722 -2.289 42.502 1.00 88.31 103 GLN A CA 1
ATOM 795 C C . GLN A 1 103 ? -42.189 -2.275 42.435 1.00 88.31 103 GLN A C 1
ATOM 797 O O . GLN A 1 103 ? -41.631 -1.946 41.392 1.00 88.31 103 GLN A O 1
ATOM 802 N N . LYS A 1 104 ? -41.497 -2.713 43.499 1.00 89.19 104 LYS A N 1
ATOM 803 C CA . LYS A 1 104 ? -40.029 -2.843 43.481 1.00 89.19 104 LYS A CA 1
ATOM 804 C C . LYS A 1 104 ? -39.527 -3.829 42.424 1.00 89.19 104 LYS A C 1
ATOM 806 O O . LYS A 1 104 ? -38.549 -3.533 41.748 1.00 89.19 104 LYS A O 1
ATOM 811 N N . GLN A 1 105 ? -40.183 -4.980 42.268 1.00 89.25 105 GLN A N 1
ATOM 812 C CA . GLN A 1 105 ? -39.807 -5.968 41.249 1.00 89.25 105 GLN A CA 1
ATOM 813 C C . GLN A 1 105 ? -40.027 -5.450 39.822 1.00 89.25 105 GLN A C 1
ATOM 815 O O . GLN A 1 105 ? -39.240 -5.752 38.928 1.00 89.25 105 GLN A O 1
ATOM 820 N N . GLU A 1 106 ? -41.087 -4.675 39.594 1.00 88.81 106 GLU A N 1
ATOM 821 C CA . GLU A 1 106 ? -41.380 -4.089 38.285 1.00 88.81 106 GLU A CA 1
ATOM 822 C C . GLU A 1 106 ? -40.385 -2.978 37.918 1.00 88.81 106 GLU A C 1
ATOM 824 O O . GLU A 1 106 ? -39.887 -2.945 36.791 1.00 88.81 106 GLU A O 1
ATOM 829 N N . GLU A 1 107 ? -40.022 -2.126 38.880 1.00 90.81 107 GLU A N 1
ATOM 830 C CA . GLU A 1 107 ? -38.991 -1.098 38.711 1.00 90.81 107 GLU A CA 1
ATOM 831 C C . GLU A 1 107 ? -37.608 -1.717 38.443 1.00 90.81 107 GLU A C 1
ATOM 833 O O . GLU A 1 107 ? -36.924 -1.313 37.502 1.00 90.81 107 GLU A O 1
ATOM 838 N N . GLU A 1 108 ? -37.224 -2.755 39.194 1.00 91.81 108 GLU A N 1
ATOM 839 C CA . GLU A 1 108 ? -35.967 -3.485 38.985 1.00 91.81 108 GLU A CA 1
ATOM 840 C C . GLU A 1 108 ? -35.926 -4.174 37.613 1.00 91.81 108 GLU A C 1
ATOM 842 O O . GLU A 1 108 ? -34.921 -4.100 36.902 1.00 91.81 108 GLU A O 1
ATOM 847 N N . LYS A 1 109 ? -37.033 -4.800 37.190 1.00 92.19 109 LYS A N 1
ATOM 848 C CA . LYS A 1 109 ? -37.134 -5.422 35.865 1.00 92.19 109 LYS A CA 1
ATOM 849 C C . LYS A 1 109 ? -36.976 -4.386 34.750 1.00 92.19 109 LYS A C 1
ATOM 851 O O . LYS A 1 109 ? -36.274 -4.654 33.776 1.00 92.19 109 LYS A O 1
ATOM 856 N N . LYS A 1 110 ? -37.576 -3.202 34.905 1.00 94.12 110 LYS A N 1
ATOM 857 C CA . LYS A 1 110 ? -37.465 -2.102 33.939 1.00 94.12 110 LYS A CA 1
ATOM 858 C C . LYS A 1 110 ? -36.045 -1.526 33.885 1.00 94.12 110 LYS A C 1
ATOM 860 O O . LYS A 1 110 ? -35.529 -1.313 32.791 1.00 94.12 110 LYS A O 1
ATOM 865 N N . ALA A 1 111 ? -35.387 -1.356 35.034 1.00 92.75 111 ALA A N 1
ATOM 866 C CA . ALA A 1 111 ? -33.992 -0.914 35.105 1.00 92.75 111 ALA A CA 1
ATOM 867 C C . ALA A 1 111 ? -33.032 -1.925 34.454 1.00 92.75 111 ALA A C 1
ATOM 869 O O . ALA A 1 111 ? -32.150 -1.547 33.683 1.00 92.75 111 ALA A O 1
ATOM 870 N N . ARG A 1 112 ? -33.243 -3.225 34.700 1.00 92.06 112 ARG A N 1
ATOM 871 C CA . ARG A 1 112 ? -32.451 -4.298 34.088 1.00 92.06 112 ARG A CA 1
ATOM 872 C C . ARG A 1 112 ? -32.661 -4.388 32.576 1.00 92.06 112 ARG A C 1
ATOM 874 O O . ARG A 1 112 ? -31.699 -4.633 31.853 1.00 92.06 112 ARG A O 1
ATOM 881 N N . GLU A 1 113 ? -33.884 -4.186 32.085 1.00 92.94 113 GLU A N 1
ATOM 882 C CA . GLU A 1 113 ? -34.160 -4.157 30.643 1.00 92.94 113 GLU A CA 1
ATOM 883 C C . GLU A 1 113 ? -33.494 -2.951 29.962 1.00 92.94 113 GLU A C 1
ATOM 885 O O . GLU A 1 113 ? -32.885 -3.105 28.904 1.00 92.94 113 GLU A O 1
ATOM 890 N N . GLU A 1 114 ? -33.551 -1.763 30.570 1.00 91.56 114 GLU A N 1
ATOM 891 C CA . GLU A 1 114 ? -32.880 -0.573 30.036 1.00 91.56 114 GLU A CA 1
ATOM 892 C C . GLU A 1 114 ? -31.356 -0.751 29.999 1.00 91.56 114 GLU A C 1
ATOM 894 O O . GLU A 1 114 ? -30.715 -0.425 28.998 1.00 91.56 114 GLU A O 1
ATOM 899 N N . GLN A 1 115 ? -30.775 -1.326 31.055 1.00 91.75 115 GLN A N 1
ATOM 900 C CA . GLN A 1 115 ? -29.351 -1.642 31.086 1.00 91.75 115 GLN A CA 1
ATOM 901 C C . GLN A 1 115 ? -28.979 -2.666 30.006 1.00 91.75 115 GLN A C 1
ATOM 903 O O . GLN A 1 115 ? -28.025 -2.446 29.264 1.00 91.75 115 GLN A O 1
ATOM 908 N N . ALA A 1 116 ? -29.766 -3.734 29.847 1.00 94.12 116 ALA A N 1
ATOM 909 C CA . ALA A 1 116 ? -29.533 -4.733 28.806 1.00 94.12 116 ALA A CA 1
ATOM 910 C C . ALA A 1 116 ? -29.605 -4.132 27.391 1.00 94.12 116 ALA A C 1
ATOM 912 O O . ALA A 1 116 ? -28.838 -4.531 26.515 1.00 94.12 116 ALA A O 1
ATOM 913 N N . ARG A 1 117 ? -30.484 -3.147 27.156 1.00 93.19 117 ARG A N 1
ATOM 914 C CA . ARG A 1 117 ? -30.547 -2.418 25.878 1.00 93.19 117 ARG A CA 1
ATOM 915 C C . ARG A 1 117 ? -29.299 -1.571 25.638 1.00 93.19 117 ARG A C 1
ATOM 917 O O . ARG A 1 117 ? -28.740 -1.655 24.548 1.00 93.19 117 ARG A O 1
ATOM 924 N N . LYS A 1 118 ? -28.832 -0.823 26.643 1.00 93.81 118 LYS A N 1
ATOM 925 C CA . LYS A 1 118 ? -27.592 -0.030 26.545 1.00 93.81 118 LYS A CA 1
ATOM 926 C C . LYS A 1 118 ? -26.377 -0.922 26.296 1.00 93.81 118 LYS A C 1
ATOM 928 O O . LYS A 1 118 ? -25.571 -0.624 25.426 1.00 93.81 118 LYS A O 1
ATOM 933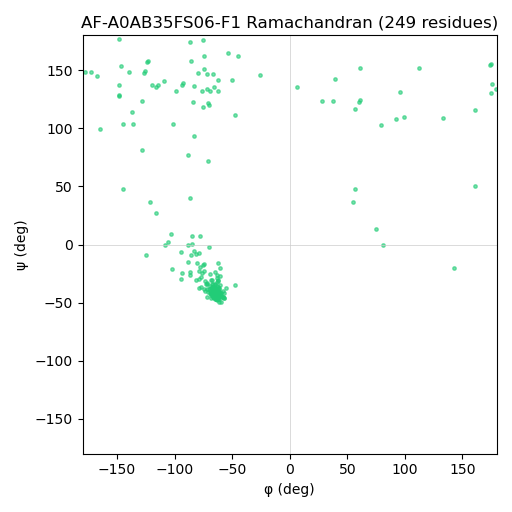 N N . GLU A 1 119 ? -26.276 -2.048 26.998 1.00 91.69 119 GLU A N 1
ATOM 934 C CA . GLU A 1 119 ? -25.201 -3.026 26.785 1.00 91.69 119 GLU A CA 1
ATOM 935 C C . GLU A 1 119 ? -25.265 -3.690 25.401 1.00 91.69 119 GLU A C 1
ATOM 937 O O . GLU A 1 119 ? -24.234 -3.994 24.807 1.00 91.69 119 GLU A O 1
ATOM 942 N N . ALA A 1 120 ? -26.461 -3.933 24.860 1.00 94.50 120 ALA A N 1
ATOM 943 C CA . ALA A 1 120 ? -26.605 -4.466 23.507 1.00 94.50 120 ALA A CA 1
ATOM 944 C C . ALA A 1 120 ? -26.210 -3.435 22.438 1.00 94.50 120 ALA A C 1
ATOM 946 O O . ALA A 1 120 ? -25.596 -3.796 21.436 1.00 94.50 120 ALA A O 1
ATOM 947 N N . GLU A 1 121 ? -26.544 -2.161 22.646 1.00 94.62 121 GLU A N 1
ATOM 948 C CA . GLU A 1 121 ? -26.150 -1.064 21.761 1.00 94.62 121 GLU A CA 1
ATOM 949 C C . GLU A 1 121 ? -24.631 -0.870 21.751 1.00 94.62 121 GLU A C 1
ATOM 951 O O . GLU A 1 121 ? -24.028 -0.846 20.680 1.00 94.62 121 GLU A O 1
ATOM 956 N N . THR A 1 122 ? -23.986 -0.840 22.922 1.00 94.88 122 THR A N 1
ATOM 957 C CA . THR A 1 122 ? -22.523 -0.718 23.000 1.00 94.88 122 THR A CA 1
ATOM 958 C C . THR A 1 122 ? -21.820 -1.899 22.339 1.00 94.88 122 THR A C 1
ATOM 960 O O . THR A 1 122 ? -20.864 -1.694 21.596 1.00 94.88 122 THR A O 1
ATOM 963 N N . LYS A 1 123 ? -22.319 -3.129 22.525 1.00 96.06 123 LYS A N 1
ATOM 964 C CA . LYS A 1 123 ? -21.796 -4.314 21.825 1.00 96.06 123 LYS A CA 1
ATOM 965 C C . LYS A 1 123 ? -21.916 -4.194 20.309 1.00 96.06 123 LYS A C 1
ATOM 967 O O . LYS A 1 123 ? -20.967 -4.530 19.612 1.00 96.06 123 LYS A O 1
ATOM 972 N N . LYS A 1 124 ? -23.046 -3.695 19.794 1.00 96.88 124 LYS A N 1
ATOM 973 C CA . LYS A 1 124 ? -23.221 -3.474 18.349 1.00 96.88 124 LYS A CA 1
ATOM 974 C C . LYS A 1 124 ? -22.238 -2.444 17.803 1.00 96.88 124 LYS A C 1
ATOM 976 O O . LYS A 1 124 ? -21.655 -2.684 16.756 1.00 96.88 124 LYS A O 1
ATOM 981 N N . ILE A 1 125 ? -22.026 -1.344 18.522 1.00 97.50 125 ILE A N 1
ATOM 982 C CA . ILE A 1 125 ? -21.062 -0.308 18.130 1.00 97.50 125 ILE A CA 1
ATOM 983 C C . ILE A 1 125 ? -19.634 -0.871 18.102 1.00 97.50 125 ILE A C 1
ATOM 985 O O . ILE A 1 125 ? -18.880 -0.610 17.168 1.00 97.50 125 ILE A O 1
ATOM 989 N N . VAL A 1 126 ? -19.261 -1.669 19.107 1.00 97.88 126 VAL A N 1
ATOM 990 C CA . VAL A 1 126 ? -17.946 -2.326 19.153 1.00 97.88 126 VAL A CA 1
ATOM 991 C C . VAL A 1 126 ? -17.779 -3.316 17.999 1.00 97.88 126 VAL A C 1
ATOM 993 O O . VAL A 1 126 ? -16.714 -3.355 17.388 1.00 97.88 126 VAL A O 1
ATOM 996 N N . GLU A 1 127 ? -18.808 -4.097 17.678 1.00 97.94 127 GLU A N 1
ATOM 997 C CA . GLU A 1 127 ? -18.774 -5.034 16.551 1.00 97.94 127 GLU A CA 1
ATOM 998 C C . GLU A 1 127 ? -18.636 -4.302 15.208 1.00 97.94 127 GLU A C 1
ATOM 1000 O O . GLU A 1 127 ? -17.774 -4.650 14.407 1.00 97.94 127 GLU A O 1
ATOM 1005 N N . GLU A 1 128 ? -19.413 -3.235 14.992 1.00 97.69 128 GLU A N 1
ATOM 1006 C CA . GLU A 1 128 ? -19.328 -2.389 13.792 1.00 97.69 128 GLU A CA 1
ATOM 1007 C C . GLU A 1 128 ? -17.919 -1.798 13.625 1.00 97.69 128 GLU A C 1
ATOM 1009 O O . GLU A 1 128 ? -17.340 -1.860 12.539 1.00 97.69 128 GLU A O 1
ATOM 1014 N N . ALA A 1 129 ? -17.326 -1.286 14.709 1.00 98.19 129 ALA A N 1
ATOM 1015 C CA . ALA A 1 129 ? -15.966 -0.757 14.694 1.00 98.19 129 ALA A CA 1
ATOM 1016 C C . ALA A 1 129 ? -14.922 -1.836 14.374 1.00 98.19 129 ALA A C 1
ATOM 1018 O O . ALA A 1 129 ? -14.035 -1.611 13.550 1.00 98.19 129 ALA A O 1
ATOM 1019 N N . ASN A 1 130 ? -15.041 -3.024 14.973 1.00 98.06 130 ASN A N 1
ATOM 1020 C CA . ASN A 1 130 ? -14.163 -4.150 14.659 1.00 98.06 130 ASN A CA 1
ATOM 1021 C C . ASN A 1 130 ? -14.286 -4.574 13.196 1.00 98.06 130 ASN A C 1
ATOM 1023 O O . ASN A 1 130 ? -13.270 -4.794 12.539 1.00 98.06 130 ASN A O 1
ATOM 1027 N N . GLN A 1 131 ? -15.509 -4.651 12.673 1.00 98.19 131 GLN A N 1
ATOM 1028 C CA . GLN A 1 131 ? -15.763 -5.021 11.288 1.00 98.19 131 GLN A CA 1
ATOM 1029 C C . GLN A 1 131 ? -15.166 -3.997 10.316 1.00 98.19 131 GLN A C 1
ATOM 1031 O O . GLN A 1 131 ? -14.508 -4.391 9.355 1.00 98.19 131 GLN A O 1
ATOM 1036 N N . ALA A 1 132 ? -15.336 -2.699 10.576 1.00 98.00 132 ALA A N 1
ATOM 1037 C CA . ALA A 1 132 ? -14.772 -1.642 9.740 1.00 98.00 132 ALA A CA 1
ATOM 1038 C C . ALA A 1 132 ? -13.232 -1.666 9.740 1.00 98.00 132 ALA A C 1
ATOM 1040 O O . ALA A 1 132 ? -12.607 -1.568 8.683 1.00 98.00 132 ALA A O 1
ATOM 1041 N N . VAL A 1 133 ? -12.605 -1.874 10.904 1.00 98.44 133 VAL A N 1
ATOM 1042 C CA . VAL A 1 133 ? -11.142 -2.020 10.999 1.00 98.44 133 VAL A CA 1
ATOM 1043 C C . VAL A 1 133 ? -10.666 -3.294 10.301 1.00 98.44 133 VAL A C 1
ATOM 1045 O O . VAL A 1 133 ? -9.673 -3.256 9.580 1.00 98.44 133 VAL A O 1
ATOM 1048 N N . GLN A 1 134 ? -11.388 -4.407 10.437 1.00 98.12 134 GLN A N 1
ATOM 1049 C CA . GLN A 1 134 ? -11.054 -5.649 9.742 1.00 98.12 134 GLN A CA 1
ATOM 1050 C C . GLN A 1 134 ? -11.149 -5.495 8.219 1.00 98.12 134 GLN A C 1
ATOM 1052 O O . GLN A 1 134 ? -10.312 -6.021 7.487 1.00 98.12 134 GLN A O 1
ATOM 1057 N N . GLN A 1 135 ? -12.153 -4.770 7.725 1.00 97.31 135 GLN A N 1
ATOM 1058 C CA . GLN A 1 135 ? -12.282 -4.457 6.302 1.00 97.31 135 GLN A CA 1
ATOM 1059 C C . GLN A 1 135 ? -11.108 -3.614 5.801 1.00 97.31 135 GLN A C 1
ATOM 1061 O O . GLN A 1 135 ? -10.570 -3.918 4.739 1.00 97.31 135 GLN A O 1
ATOM 1066 N N . LEU A 1 136 ? -10.672 -2.614 6.572 1.00 98.06 136 LEU A N 1
ATOM 1067 C CA . LEU A 1 136 ? -9.486 -1.817 6.259 1.00 98.06 136 LEU A CA 1
ATOM 1068 C C . LEU A 1 136 ? -8.204 -2.668 6.242 1.00 98.06 136 LEU A C 1
ATOM 1070 O O . LEU A 1 136 ? -7.351 -2.492 5.376 1.00 98.06 136 LEU A O 1
ATOM 1074 N N . GLU A 1 137 ? -8.058 -3.607 7.174 1.00 97.50 137 GLU A N 1
ATOM 1075 C CA . GLU A 1 137 ? -6.910 -4.520 7.202 1.00 97.50 137 GLU A CA 1
ATOM 1076 C C . GLU A 1 137 ? -6.898 -5.483 6.011 1.00 97.50 137 GLU A C 1
ATOM 1078 O O . GLU A 1 137 ? -5.840 -5.721 5.429 1.00 97.50 137 GLU A O 1
ATOM 1083 N N . ASN A 1 138 ? -8.065 -6.002 5.622 1.00 97.69 138 ASN A N 1
ATOM 1084 C CA . ASN A 1 138 ? -8.207 -6.888 4.466 1.00 97.69 138 ASN A CA 1
ATOM 1085 C C . ASN A 1 138 ? -8.034 -6.136 3.140 1.00 97.69 138 ASN A C 1
ATOM 1087 O O . ASN A 1 138 ? -7.537 -6.700 2.167 1.00 97.69 138 ASN A O 1
ATOM 1091 N N . ASN A 1 139 ? -8.459 -4.872 3.095 1.00 96.75 139 ASN A N 1
ATOM 1092 C CA . ASN A 1 139 ? -8.387 -4.014 1.923 1.00 96.75 139 ASN A CA 1
ATOM 1093 C C . ASN A 1 139 ? -7.726 -2.680 2.285 1.00 96.75 139 ASN A C 1
ATOM 1095 O O . ASN A 1 139 ? -8.397 -1.670 2.527 1.00 96.75 139 ASN A O 1
ATOM 1099 N N . GLN A 1 140 ? -6.392 -2.714 2.315 1.00 96.19 140 GLN A N 1
ATOM 1100 C CA . GLN A 1 140 ? -5.516 -1.611 2.717 1.00 96.19 140 GLN A CA 1
ATOM 1101 C C . GLN A 1 140 ? -5.504 -0.487 1.671 1.00 96.19 140 GLN A C 1
ATOM 1103 O O . GLN A 1 140 ? -4.530 -0.299 0.942 1.00 96.19 140 GLN A O 1
ATOM 1108 N N . VAL A 1 141 ? -6.610 0.248 1.598 1.00 95.19 141 VAL A N 1
ATOM 1109 C CA . VAL A 1 141 ? -6.836 1.378 0.692 1.00 95.19 141 VAL A CA 1
ATOM 1110 C C . VAL A 1 141 ? -7.091 2.617 1.536 1.00 95.19 141 VAL A C 1
ATOM 1112 O O . VAL A 1 141 ? -7.823 2.550 2.524 1.00 95.19 141 VAL A O 1
ATOM 1115 N N . ALA A 1 142 ? -6.500 3.745 1.142 1.00 95.50 142 ALA A N 1
ATOM 1116 C CA . ALA A 1 142 ? -6.589 5.001 1.887 1.00 95.50 142 ALA A CA 1
ATOM 1117 C C . ALA A 1 142 ? -8.045 5.438 2.147 1.00 95.50 142 ALA A C 1
ATOM 1119 O O . ALA A 1 142 ? -8.371 5.869 3.250 1.00 95.50 142 ALA A O 1
ATOM 1120 N N . ASP A 1 143 ? -8.940 5.224 1.181 1.00 95.94 143 ASP A N 1
ATOM 1121 C CA . ASP A 1 143 ? -10.356 5.601 1.281 1.00 95.94 143 ASP A CA 1
ATOM 1122 C C . ASP A 1 143 ? -11.122 4.829 2.372 1.00 95.94 143 ASP A C 1
ATOM 1124 O O . ASP A 1 143 ? -12.110 5.327 2.914 1.00 95.94 143 ASP A O 1
ATOM 1128 N N . ASN A 1 144 ? -10.653 3.635 2.755 1.00 96.12 144 ASN A N 1
ATOM 1129 C CA . ASN A 1 144 ? -11.277 2.822 3.806 1.00 96.12 144 ASN A CA 1
ATOM 1130 C C . ASN A 1 144 ? -10.869 3.258 5.224 1.00 96.12 144 ASN A C 1
ATOM 1132 O O . ASN A 1 144 ? -11.435 2.777 6.208 1.00 96.12 144 ASN A O 1
ATOM 1136 N N . ILE A 1 145 ? -9.906 4.175 5.353 1.00 97.25 145 ILE A N 1
ATOM 1137 C CA . ILE A 1 145 ? -9.392 4.625 6.651 1.00 97.25 145 ILE A CA 1
ATOM 1138 C C . ILE A 1 145 ? -10.424 5.490 7.370 1.00 97.25 145 ILE A C 1
ATOM 1140 O O . ILE A 1 145 ? -10.693 5.270 8.552 1.00 97.25 145 ILE A O 1
ATOM 1144 N N . SER A 1 146 ? -11.051 6.434 6.664 1.00 97.62 146 SER A N 1
ATOM 1145 C CA . SER A 1 146 ? -12.033 7.339 7.269 1.00 97.62 146 SER A CA 1
ATOM 1146 C C . SER A 1 146 ? -13.270 6.608 7.820 1.00 97.62 146 SER A C 1
ATOM 1148 O O . SER A 1 146 ? -13.623 6.869 8.971 1.00 97.62 146 SER A O 1
ATOM 1150 N N . PRO A 1 147 ? -13.907 5.655 7.104 1.00 97.56 147 PRO A N 1
ATOM 1151 C CA . PRO A 1 147 ? -14.993 4.849 7.668 1.00 97.56 147 PRO A CA 1
ATOM 1152 C C . PRO A 1 147 ? -14.596 4.088 8.942 1.00 97.56 147 PRO A C 1
ATOM 1154 O O . PRO A 1 147 ? -15.354 4.084 9.913 1.00 97.56 147 PRO A O 1
ATOM 1157 N N . ALA A 1 148 ? -13.396 3.496 8.973 1.00 97.81 148 ALA A N 1
ATOM 1158 C CA . ALA A 1 148 ? -12.895 2.786 10.149 1.00 97.81 148 ALA A CA 1
ATOM 1159 C C . ALA A 1 148 ? -12.677 3.731 11.343 1.00 97.81 148 ALA A C 1
ATOM 1161 O O . ALA A 1 148 ? -13.100 3.422 12.455 1.00 97.81 148 ALA A O 1
ATOM 1162 N N . GLN A 1 149 ? -12.094 4.914 11.120 1.00 98.06 149 GLN A N 1
ATOM 1163 C CA . GLN A 1 149 ? -11.915 5.932 12.164 1.00 98.06 149 GLN A CA 1
ATOM 1164 C C . GLN A 1 149 ? -13.254 6.406 12.742 1.00 98.06 149 GLN A C 1
ATOM 1166 O O . GLN A 1 149 ? -13.403 6.497 13.959 1.00 98.06 149 GLN A O 1
ATOM 1171 N N . VAL A 1 150 ? -14.247 6.655 11.882 1.00 98.25 150 VAL A N 1
ATOM 1172 C CA . VAL A 1 150 ? -15.590 7.079 12.307 1.00 98.25 150 VAL A CA 1
ATOM 1173 C C . VAL A 1 150 ? -16.266 6.010 13.165 1.00 98.25 150 VAL A C 1
ATOM 1175 O O . VAL A 1 150 ? -16.887 6.345 14.174 1.00 98.25 150 VAL A O 1
ATOM 1178 N N . ALA A 1 151 ? -16.143 4.731 12.801 1.00 97.50 151 ALA A N 1
ATOM 1179 C CA . ALA A 1 151 ? -16.714 3.642 13.588 1.00 97.50 151 ALA A CA 1
ATOM 1180 C C . ALA A 1 151 ? -16.019 3.502 14.958 1.00 97.50 151 ALA A C 1
ATOM 1182 O O . ALA A 1 151 ? -16.691 3.358 15.979 1.00 97.50 151 ALA A O 1
ATOM 1183 N N . VAL A 1 152 ? -14.688 3.631 15.002 1.00 98.25 152 VAL A N 1
ATOM 1184 C CA . VAL A 1 152 ? -13.896 3.590 16.245 1.00 98.25 152 VAL A CA 1
ATOM 1185 C C . VAL A 1 152 ? -14.206 4.766 17.174 1.00 98.25 152 VAL A C 1
ATOM 1187 O O . VAL A 1 152 ? -14.229 4.592 18.391 1.00 98.25 152 VAL A O 1
ATOM 1190 N N . GLU A 1 153 ? -14.512 5.949 16.637 1.00 97.81 153 GLU A N 1
ATOM 1191 C CA . GLU A 1 153 ? -14.847 7.127 17.447 1.00 97.81 153 GLU A CA 1
ATOM 1192 C C . GLU A 1 153 ? -16.120 6.929 18.286 1.00 97.81 153 GLU A C 1
ATOM 1194 O O . GLU A 1 153 ? -16.223 7.476 19.385 1.00 97.81 153 GLU A O 1
ATOM 1199 N N . ARG A 1 154 ? -17.057 6.096 17.807 1.00 96.88 154 ARG A N 1
ATOM 1200 C CA . ARG A 1 154 ? -18.308 5.754 18.506 1.00 96.88 154 ARG A CA 1
ATOM 1201 C C . ARG A 1 154 ? -18.101 4.785 19.675 1.00 96.88 154 ARG A C 1
ATOM 1203 O O . ARG A 1 154 ? -18.991 4.652 20.514 1.00 96.88 154 ARG A O 1
ATOM 1210 N N . VAL A 1 155 ? -16.960 4.097 19.741 1.00 97.69 155 VAL A N 1
ATOM 1211 C CA . VAL A 1 155 ? -16.663 3.124 20.799 1.00 97.69 155 VAL A CA 1
ATOM 1212 C C . VAL A 1 155 ? -16.429 3.845 22.126 1.00 97.69 155 VAL A C 1
ATOM 1214 O O . VAL A 1 155 ? -15.527 4.669 22.254 1.00 97.69 155 VAL A O 1
ATOM 1217 N N . ALA A 1 156 ? -17.231 3.500 23.136 1.00 95.69 156 ALA A N 1
ATOM 1218 C CA . ALA A 1 156 ? -17.147 4.107 24.464 1.00 95.69 156 ALA A CA 1
ATOM 1219 C C . ALA A 1 156 ? -15.999 3.550 25.327 1.00 95.69 156 ALA A C 1
ATOM 1221 O O . ALA A 1 156 ? -15.484 4.259 26.190 1.00 95.69 156 ALA A O 1
ATOM 1222 N N . ASP A 1 157 ? -15.611 2.286 25.123 1.00 96.19 157 ASP A N 1
ATOM 1223 C CA . ASP A 1 157 ? -14.551 1.645 25.904 1.00 96.19 157 ASP A CA 1
ATOM 1224 C C . ASP A 1 157 ? -13.157 2.149 25.475 1.00 96.19 157 ASP A C 1
ATOM 1226 O O . ASP A 1 157 ? -12.763 1.945 24.320 1.00 96.19 157 ASP A O 1
ATOM 1230 N N . PRO A 1 158 ? -12.379 2.787 26.371 1.00 97.12 158 PRO A N 1
ATOM 1231 C CA . PRO A 1 158 ? -11.111 3.417 26.008 1.00 97.12 158 PRO A CA 1
ATOM 1232 C C . PRO A 1 158 ? -10.035 2.406 25.603 1.00 97.12 158 PRO A C 1
ATOM 1234 O O . PRO A 1 158 ? -9.229 2.690 24.716 1.00 97.12 158 PRO A O 1
ATOM 1237 N N . THR A 1 159 ? -10.017 1.218 26.212 1.00 97.44 159 THR A N 1
ATOM 1238 C CA . THR A 1 159 ? -9.034 0.175 25.894 1.00 97.44 159 THR A CA 1
ATOM 1239 C C . THR A 1 159 ? -9.263 -0.379 24.489 1.00 97.44 159 THR A C 1
ATOM 1241 O O . THR A 1 159 ? -8.326 -0.460 23.692 1.00 97.44 159 THR A O 1
ATOM 1244 N N . THR A 1 160 ? -10.516 -0.686 24.152 1.00 96.94 160 THR A N 1
ATOM 1245 C CA . THR A 1 160 ? -10.922 -1.136 22.816 1.00 96.94 160 THR A CA 1
ATOM 1246 C C . THR A 1 160 ? -10.666 -0.048 21.780 1.00 96.94 160 THR A C 1
ATOM 1248 O O . THR A 1 160 ? -10.069 -0.322 20.739 1.00 96.94 160 THR A O 1
ATOM 1251 N N . LYS A 1 161 ? -11.036 1.206 22.076 1.00 98.31 161 LYS A N 1
ATOM 1252 C CA . LYS A 1 161 ? -10.794 2.346 21.182 1.00 98.31 161 LYS A CA 1
ATOM 1253 C C . LYS A 1 161 ? -9.302 2.530 20.884 1.00 98.31 161 LYS A C 1
ATOM 1255 O O . LYS A 1 161 ? -8.938 2.683 19.719 1.00 98.31 161 LYS A O 1
ATOM 1260 N N . SER A 1 162 ? -8.438 2.454 21.901 1.00 98.31 162 SER A N 1
ATOM 1261 C CA . SER A 1 162 ? -6.979 2.539 21.727 1.00 98.31 162 SER A CA 1
ATOM 1262 C C . SER A 1 162 ? -6.461 1.431 20.812 1.00 98.31 162 SER A C 1
ATOM 1264 O O . SER A 1 162 ? -5.782 1.718 19.833 1.00 98.31 162 SER A O 1
ATOM 1266 N N . ASN A 1 163 ? -6.844 0.176 21.068 1.00 98.38 163 ASN A N 1
ATOM 1267 C CA . ASN A 1 163 ? -6.394 -0.958 20.263 1.00 98.38 163 ASN A CA 1
ATOM 1268 C C . ASN A 1 163 ? -6.800 -0.832 18.784 1.00 98.38 163 ASN A C 1
ATOM 1270 O O . ASN A 1 163 ? -5.984 -1.075 17.892 1.00 98.38 163 ASN A O 1
ATOM 1274 N N . LEU A 1 164 ? -8.046 -0.428 18.520 1.00 98.44 164 LEU A N 1
ATOM 1275 C CA . LEU A 1 164 ? -8.539 -0.228 17.158 1.00 98.44 164 LEU A CA 1
ATOM 1276 C C . LEU A 1 164 ? -7.855 0.956 16.466 1.00 98.44 164 LEU A C 1
ATOM 1278 O O . LEU A 1 164 ? -7.514 0.864 15.289 1.00 98.44 164 LEU A O 1
ATOM 1282 N N . THR A 1 165 ? -7.585 2.035 17.201 1.00 98.44 165 THR A N 1
ATOM 1283 C CA . THR A 1 165 ? -6.837 3.188 16.681 1.00 98.44 165 THR A CA 1
ATOM 1284 C C . THR A 1 165 ? -5.411 2.790 16.296 1.00 98.44 165 THR A C 1
ATOM 1286 O O . THR A 1 165 ? -4.949 3.139 15.210 1.00 98.44 165 THR A O 1
ATOM 1289 N N . ASP A 1 166 ? -4.738 1.979 17.118 1.00 98.56 166 ASP A N 1
ATOM 1290 C CA . ASP A 1 166 ? -3.389 1.485 16.823 1.00 98.56 166 ASP A CA 1
ATOM 1291 C C . ASP A 1 166 ? -3.365 0.588 15.577 1.00 98.56 166 ASP A C 1
ATOM 1293 O O . ASP A 1 166 ? -2.427 0.645 14.777 1.00 98.56 166 ASP A O 1
ATOM 1297 N N . ARG A 1 167 ? -4.398 -0.247 15.388 1.00 98.38 167 ARG A N 1
ATOM 1298 C CA . ARG A 1 167 ? -4.565 -1.078 14.181 1.00 98.38 167 ARG A CA 1
ATOM 1299 C C . ARG A 1 167 ? -4.687 -0.213 12.931 1.00 98.38 167 ARG A C 1
ATOM 1301 O O . ARG A 1 167 ? -3.936 -0.426 11.980 1.00 98.38 167 ARG A O 1
ATOM 1308 N N . ILE A 1 168 ? -5.553 0.802 12.962 1.00 98.44 168 ILE A N 1
ATOM 1309 C CA . ILE A 1 168 ? -5.699 1.769 11.865 1.00 98.44 168 ILE A CA 1
ATOM 1310 C C . ILE A 1 168 ? -4.360 2.467 11.583 1.00 98.44 168 ILE A C 1
ATOM 1312 O O . ILE A 1 168 ? -3.953 2.558 10.427 1.00 98.44 168 ILE A O 1
ATOM 1316 N N . GLY A 1 169 ? -3.641 2.901 12.624 1.00 98.31 169 GLY A N 1
ATOM 1317 C CA . GLY A 1 169 ? -2.334 3.549 12.484 1.00 98.31 169 GLY A CA 1
ATOM 1318 C C . GLY A 1 169 ? -1.290 2.660 11.800 1.00 98.31 169 GLY A C 1
ATOM 1319 O O . GLY A 1 169 ? -0.568 3.117 10.914 1.00 98.31 169 GLY A O 1
ATOM 1320 N N . ARG A 1 170 ? -1.244 1.362 12.136 1.00 98.38 170 ARG A N 1
ATOM 1321 C CA . ARG A 1 170 ? -0.365 0.401 11.446 1.00 98.38 170 ARG A CA 1
ATOM 1322 C C . ARG A 1 170 ? -0.730 0.237 9.974 1.00 98.38 170 ARG A C 1
ATOM 1324 O O . ARG A 1 170 ? 0.170 0.218 9.138 1.00 98.38 170 ARG A O 1
ATOM 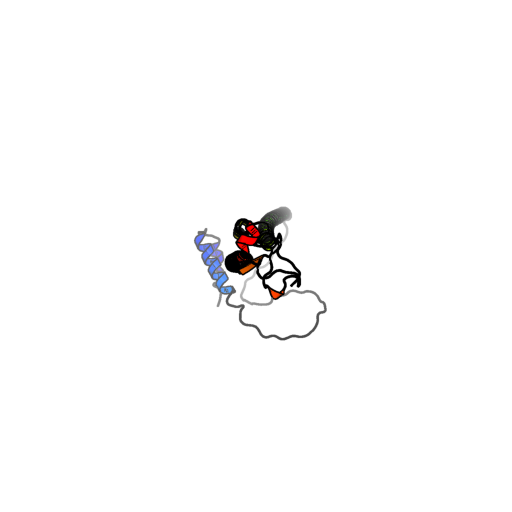1331 N N . VAL A 1 171 ? -2.020 0.144 9.648 1.00 98.31 171 VAL A N 1
ATOM 1332 C CA . VAL A 1 171 ? -2.465 0.036 8.250 1.00 98.31 171 VAL A CA 1
ATOM 1333 C C . VAL A 1 171 ? -2.134 1.306 7.468 1.00 98.31 171 VAL A C 1
ATOM 1335 O O . VAL A 1 171 ? -1.611 1.209 6.363 1.00 98.31 171 VAL A O 1
ATOM 1338 N N . GLN A 1 172 ? -2.353 2.487 8.048 1.00 98.12 172 GLN A N 1
ATOM 1339 C CA . GLN A 1 172 ? -1.981 3.761 7.428 1.00 98.12 172 GLN A CA 1
ATOM 1340 C C . GLN A 1 172 ? -0.484 3.811 7.098 1.00 98.12 172 GLN A C 1
ATOM 1342 O O . GLN A 1 172 ? -0.107 4.190 5.989 1.00 98.12 172 GLN A O 1
ATOM 1347 N N . ASN A 1 173 ? 0.368 3.393 8.037 1.00 98.12 173 ASN A N 1
ATOM 1348 C CA . ASN A 1 173 ? 1.810 3.339 7.813 1.00 98.12 173 ASN A CA 1
ATOM 1349 C C . ASN A 1 173 ? 2.175 2.342 6.705 1.00 98.12 173 ASN A C 1
ATOM 1351 O O . ASN A 1 173 ? 2.981 2.671 5.839 1.00 98.12 173 ASN A O 1
ATOM 1355 N N . ALA A 1 174 ? 1.549 1.161 6.686 1.00 97.44 174 ALA A N 1
ATOM 1356 C CA . ALA A 1 174 ? 1.770 0.160 5.643 1.00 97.44 174 ALA A CA 1
ATOM 1357 C C . ALA A 1 174 ? 1.345 0.654 4.248 1.00 97.44 174 ALA A C 1
ATOM 1359 O O . ALA A 1 174 ? 2.033 0.387 3.265 1.00 97.44 174 ALA A O 1
ATOM 1360 N N . ILE A 1 175 ? 0.241 1.403 4.157 1.00 97.25 175 ILE A N 1
ATOM 1361 C CA . ILE A 1 175 ? -0.216 2.031 2.908 1.00 97.25 175 ILE A CA 1
ATOM 1362 C C . ILE A 1 175 ? 0.815 3.046 2.415 1.00 97.25 175 ILE A C 1
ATOM 1364 O O . ILE A 1 175 ? 1.206 2.999 1.250 1.00 97.25 175 ILE A O 1
ATOM 1368 N N . ASN A 1 176 ? 1.294 3.922 3.301 1.00 97.19 176 ASN A N 1
ATOM 1369 C CA . ASN A 1 176 ? 2.293 4.931 2.947 1.00 97.19 176 ASN A CA 1
ATOM 1370 C C . ASN A 1 176 ? 3.609 4.282 2.499 1.00 97.19 176 ASN A C 1
ATOM 1372 O O . ASN A 1 176 ? 4.181 4.681 1.490 1.00 97.19 176 ASN A O 1
ATOM 1376 N N . GLN A 1 177 ? 4.058 3.245 3.207 1.00 97.25 177 GLN A N 1
ATOM 1377 C CA . GLN A 1 177 ? 5.267 2.513 2.846 1.00 97.25 177 GLN A CA 1
ATOM 1378 C C . GLN A 1 177 ? 5.135 1.839 1.475 1.00 97.25 177 GLN A C 1
ATOM 1380 O O . GLN A 1 177 ? 6.024 1.977 0.640 1.00 97.25 177 GLN A O 1
ATOM 1385 N N . ARG A 1 178 ? 4.006 1.175 1.199 1.00 96.38 178 ARG A N 1
ATOM 1386 C CA . ARG A 1 178 ? 3.751 0.566 -0.113 1.00 96.38 178 ARG A CA 1
ATOM 1387 C C . ARG A 1 178 ? 3.723 1.608 -1.233 1.00 96.38 178 ARG A C 1
ATOM 1389 O O . ARG A 1 178 ? 4.195 1.323 -2.329 1.00 96.38 178 ARG A O 1
ATOM 1396 N N . ALA A 1 179 ? 3.165 2.791 -0.978 1.00 95.88 179 ALA A N 1
ATOM 1397 C CA . ALA A 1 179 ? 3.138 3.873 -1.958 1.00 95.88 179 ALA A CA 1
ATOM 1398 C C . ALA A 1 179 ? 4.556 4.371 -2.292 1.00 95.88 179 ALA A C 1
ATOM 1400 O O . ALA A 1 179 ? 4.887 4.540 -3.464 1.00 95.88 179 ALA A O 1
ATOM 1401 N N . GLU A 1 180 ? 5.411 4.537 -1.282 1.00 96.62 180 GLU A N 1
ATOM 1402 C CA . GLU A 1 180 ? 6.816 4.916 -1.472 1.00 96.62 180 GLU A CA 1
ATOM 1403 C C . GLU A 1 180 ? 7.618 3.834 -2.204 1.00 96.62 180 GLU A C 1
ATOM 1405 O O . GLU A 1 180 ? 8.336 4.133 -3.157 1.00 96.62 180 GLU A O 1
ATOM 1410 N N . GLU A 1 181 ? 7.454 2.566 -1.823 1.00 96.44 181 GLU A N 1
ATOM 1411 C CA . GLU A 1 181 ? 8.094 1.435 -2.503 1.00 96.44 181 GLU A CA 1
ATOM 1412 C C . GLU A 1 181 ? 7.662 1.336 -3.972 1.00 96.44 181 GLU A C 1
ATOM 1414 O O . GLU A 1 181 ? 8.499 1.111 -4.847 1.00 96.44 181 GLU A O 1
ATOM 1419 N N . ALA A 1 182 ? 6.377 1.555 -4.265 1.00 96.50 182 ALA A N 1
ATOM 1420 C CA . ALA A 1 182 ? 5.871 1.586 -5.634 1.00 96.50 182 ALA A CA 1
ATOM 1421 C C . ALA A 1 182 ? 6.487 2.738 -6.442 1.00 96.50 182 ALA A C 1
ATOM 1423 O O . ALA A 1 182 ? 6.915 2.521 -7.575 1.00 96.50 182 ALA A O 1
ATOM 1424 N N . ARG A 1 183 ? 6.606 3.931 -5.847 1.00 97.12 183 ARG A N 1
ATOM 1425 C CA . ARG A 1 183 ? 7.237 5.090 -6.489 1.00 97.12 183 ARG A CA 1
ATOM 1426 C C . ARG A 1 183 ? 8.713 4.834 -6.801 1.00 97.12 183 ARG A C 1
ATOM 1428 O O . ARG A 1 183 ? 9.146 5.086 -7.920 1.00 97.12 183 ARG A O 1
ATOM 1435 N N . LEU A 1 184 ? 9.470 4.292 -5.846 1.00 97.38 184 LEU A N 1
ATOM 1436 C CA . LEU A 1 184 ? 10.879 3.936 -6.054 1.00 97.38 184 LEU A CA 1
ATOM 1437 C C . LEU A 1 184 ? 11.037 2.838 -7.114 1.00 97.38 184 LEU A C 1
ATOM 1439 O O . LEU A 1 184 ? 11.949 2.889 -7.935 1.00 97.38 184 LEU A O 1
ATOM 1443 N N . ALA A 1 185 ? 10.134 1.855 -7.134 1.00 97.19 185 ALA A N 1
ATOM 1444 C CA . ALA A 1 185 ? 10.133 0.819 -8.159 1.00 97.19 185 ALA A CA 1
ATOM 1445 C C . ALA A 1 185 ? 9.825 1.385 -9.557 1.00 97.19 185 ALA A C 1
ATOM 1447 O O . ALA A 1 185 ? 10.412 0.933 -10.540 1.00 97.19 185 ALA A O 1
ATOM 1448 N N . GLU A 1 186 ? 8.925 2.364 -9.668 1.00 96.88 186 GLU A N 1
ATOM 1449 C CA . GLU A 1 186 ? 8.653 3.070 -10.924 1.00 96.88 186 GLU A CA 1
ATOM 1450 C C . GLU A 1 186 ? 9.840 3.923 -11.375 1.00 96.88 186 GLU A C 1
ATOM 1452 O O . GLU A 1 186 ? 10.202 3.866 -12.548 1.00 96.88 186 GLU A O 1
ATOM 1457 N N . GLU A 1 187 ? 10.490 4.646 -10.464 1.00 96.81 187 GLU A N 1
ATOM 1458 C CA . GLU A 1 187 ? 11.695 5.426 -10.762 1.00 96.81 187 GLU A CA 1
ATOM 1459 C C . GLU A 1 187 ? 12.835 4.525 -11.256 1.00 96.81 187 GLU A C 1
ATOM 1461 O O . GLU A 1 187 ? 13.396 4.773 -12.321 1.00 96.81 187 GLU A O 1
ATOM 1466 N N . ALA A 1 188 ? 13.100 3.406 -10.576 1.00 96.88 188 ALA A N 1
ATOM 1467 C CA . ALA A 1 188 ? 14.098 2.431 -11.014 1.00 96.88 188 ALA A CA 1
ATOM 1468 C C . ALA A 1 188 ? 13.760 1.824 -12.390 1.00 96.88 188 ALA A C 1
ATOM 1470 O O . ALA A 1 188 ? 14.642 1.594 -13.224 1.00 96.88 188 ALA A O 1
ATOM 1471 N N . ARG A 1 189 ? 12.473 1.581 -12.678 1.00 96.62 189 ARG A N 1
ATOM 1472 C CA . ARG A 1 189 ? 12.021 1.141 -14.012 1.00 96.62 189 ARG A CA 1
ATOM 1473 C C . ARG A 1 189 ? 12.240 2.217 -15.074 1.00 96.62 189 ARG A C 1
ATOM 1475 O O . ARG A 1 189 ? 12.629 1.891 -16.191 1.00 96.62 189 ARG A O 1
ATOM 1482 N N . GLN A 1 190 ? 12.007 3.483 -14.746 1.00 96.44 190 GLN A N 1
ATOM 1483 C CA . GLN A 1 190 ? 12.258 4.593 -15.662 1.00 96.44 190 GLN A CA 1
ATOM 1484 C C . GLN A 1 190 ? 13.755 4.791 -15.910 1.00 96.44 190 GLN A C 1
ATOM 1486 O O . GLN A 1 190 ? 14.155 4.977 -17.057 1.00 96.44 190 GLN A O 1
ATOM 1491 N N . GLU A 1 191 ? 14.591 4.699 -14.876 1.00 96.19 191 GLU A N 1
ATOM 1492 C CA . GLU A 1 191 ? 16.043 4.811 -15.004 1.00 96.19 191 GLU A CA 1
ATOM 1493 C C . GLU A 1 191 ? 16.616 3.666 -15.841 1.00 96.19 191 GLU A C 1
ATOM 1495 O O . GLU A 1 191 ? 17.357 3.911 -16.789 1.00 96.19 191 GLU A O 1
ATOM 1500 N N . THR A 1 192 ? 16.212 2.421 -15.578 1.00 95.62 192 THR A N 1
ATOM 1501 C CA . THR A 1 192 ? 16.637 1.269 -16.393 1.00 95.62 192 THR A CA 1
ATOM 1502 C C . THR A 1 192 ? 16.179 1.385 -17.846 1.00 95.62 192 THR A C 1
ATOM 1504 O O . THR A 1 192 ? 16.967 1.116 -18.752 1.00 95.62 192 THR A O 1
ATOM 1507 N N . ALA A 1 193 ? 14.950 1.848 -18.098 1.00 95.75 193 ALA A N 1
ATOM 1508 C CA . ALA A 1 193 ? 14.473 2.121 -19.453 1.00 95.75 193 ALA A CA 1
ATOM 1509 C C . ALA A 1 193 ? 15.269 3.249 -20.134 1.00 95.75 193 ALA A C 1
ATOM 1511 O O . ALA A 1 193 ? 15.606 3.140 -21.313 1.00 95.75 193 ALA A O 1
ATOM 1512 N N . ARG A 1 194 ? 15.616 4.309 -19.395 1.00 95.75 194 ARG A N 1
ATOM 1513 C CA . ARG A 1 194 ? 16.437 5.418 -19.895 1.00 95.75 194 ARG A CA 1
ATOM 1514 C C . ARG A 1 194 ? 17.857 4.964 -20.225 1.00 95.75 194 ARG A C 1
ATOM 1516 O O . ARG A 1 194 ? 18.338 5.282 -21.305 1.00 95.75 194 ARG A O 1
ATOM 1523 N N . LEU A 1 195 ? 18.498 4.197 -19.343 1.00 95.12 195 LEU A N 1
ATOM 1524 C CA . LEU A 1 195 ? 19.828 3.631 -19.578 1.00 95.12 195 LEU A CA 1
ATOM 1525 C C . LEU A 1 195 ? 19.823 2.682 -20.781 1.00 95.12 195 LEU A C 1
ATOM 1527 O O . LEU A 1 195 ? 20.735 2.731 -21.601 1.00 95.12 195 LEU A O 1
ATOM 1531 N N . ALA A 1 196 ? 18.786 1.854 -20.931 1.00 92.00 196 ALA A N 1
ATOM 1532 C CA . ALA A 1 196 ? 18.634 0.995 -22.103 1.00 92.00 196 ALA A CA 1
ATOM 1533 C C . ALA A 1 196 ? 18.497 1.816 -23.399 1.00 92.00 196 ALA A C 1
ATOM 1535 O O . ALA A 1 196 ? 19.139 1.496 -24.399 1.00 92.00 196 ALA A O 1
ATOM 1536 N N . ALA A 1 197 ? 17.715 2.900 -23.376 1.00 91.19 197 ALA A N 1
ATOM 1537 C CA . ALA A 1 197 ? 17.586 3.807 -24.514 1.00 91.19 197 ALA A CA 1
ATOM 1538 C C . ALA A 1 197 ? 18.906 4.538 -24.834 1.00 91.19 197 ALA A C 1
ATOM 1540 O O . ALA A 1 197 ? 19.277 4.655 -26.000 1.00 91.19 197 ALA A O 1
ATOM 1541 N N . GLU A 1 198 ? 19.649 4.984 -23.819 1.00 93.50 198 GLU A N 1
ATOM 1542 C CA . GLU A 1 198 ? 20.955 5.634 -23.987 1.00 93.50 198 GLU A CA 1
ATOM 1543 C C . GLU A 1 198 ? 22.010 4.670 -24.550 1.00 93.50 198 GLU A C 1
ATOM 1545 O O . GLU A 1 198 ? 22.787 5.040 -25.437 1.00 93.50 198 GLU A O 1
ATOM 1550 N N . GLN A 1 199 ? 21.998 3.403 -24.118 1.00 90.12 199 GLN A N 1
ATOM 1551 C CA . GLN A 1 199 ? 22.842 2.380 -24.730 1.00 90.12 199 GLN A CA 1
ATOM 1552 C C . GLN A 1 199 ? 22.496 2.180 -26.204 1.00 90.12 199 GLN A C 1
ATOM 1554 O O . GLN A 1 199 ? 23.407 2.145 -27.019 1.00 90.12 199 GLN A O 1
ATOM 1559 N N . GLN A 1 200 ? 21.220 2.134 -26.591 1.00 88.38 200 GLN A N 1
ATOM 1560 C CA . GLN A 1 200 ? 20.855 2.019 -28.012 1.00 88.38 200 GLN A CA 1
ATOM 1561 C C . GLN A 1 200 ? 21.309 3.229 -28.847 1.00 88.38 200 GLN A C 1
ATOM 1563 O O . GLN A 1 200 ? 21.658 3.078 -30.017 1.00 88.38 200 GLN A O 1
ATOM 1568 N N . GLN A 1 201 ? 21.338 4.430 -28.266 1.00 91.06 201 GLN A N 1
ATOM 1569 C CA . GLN A 1 201 ? 21.811 5.635 -28.957 1.00 91.06 201 GLN A CA 1
ATOM 1570 C C . GLN A 1 201 ? 23.334 5.674 -29.130 1.00 91.06 201 GLN A C 1
ATOM 1572 O O . GLN A 1 201 ? 23.825 6.233 -30.107 1.00 91.06 201 GLN A O 1
ATOM 1577 N N . THR A 1 202 ? 24.088 5.096 -28.195 1.00 90.94 202 THR A N 1
ATOM 1578 C CA . THR A 1 202 ? 25.560 5.168 -28.184 1.00 90.94 202 THR A CA 1
ATOM 1579 C C . THR A 1 202 ? 26.242 3.896 -28.688 1.00 90.94 202 THR A C 1
ATOM 1581 O O . THR A 1 202 ? 27.394 3.942 -29.130 1.00 90.94 202 THR A O 1
ATOM 1584 N N . ARG A 1 203 ? 25.555 2.749 -28.668 1.00 93.44 203 ARG A N 1
ATOM 1585 C CA . ARG A 1 203 ? 26.108 1.463 -29.094 1.00 93.44 203 ARG A CA 1
ATOM 1586 C C . ARG A 1 203 ? 26.310 1.453 -30.600 1.00 93.44 203 ARG A C 1
ATOM 1588 O O . ARG A 1 203 ? 25.372 1.593 -31.382 1.00 93.44 203 ARG A O 1
ATOM 1595 N N . THR A 1 204 ? 27.564 1.268 -30.998 1.00 94.38 204 THR A N 1
ATOM 1596 C CA . THR A 1 204 ? 27.937 1.113 -32.403 1.00 94.38 204 THR A CA 1
ATOM 1597 C C . THR A 1 204 ? 27.573 -0.286 -32.881 1.00 94.38 204 THR A C 1
ATOM 1599 O O . THR A 1 204 ? 27.891 -1.280 -32.228 1.00 94.38 204 THR A O 1
ATOM 1602 N N . VAL A 1 205 ? 26.927 -0.358 -34.039 1.00 95.50 205 VAL A N 1
ATOM 1603 C CA . VAL A 1 205 ? 26.598 -1.596 -34.744 1.00 95.50 205 VAL A CA 1
ATOM 1604 C C . VAL A 1 205 ? 27.168 -1.559 -36.150 1.00 95.50 205 VAL A C 1
ATOM 1606 O O . VAL A 1 205 ? 27.401 -0.494 -36.723 1.00 95.50 205 VAL A O 1
ATOM 1609 N N . TYR A 1 206 ? 27.362 -2.736 -36.726 1.00 95.88 206 TYR A N 1
ATOM 1610 C CA . TYR A 1 206 ? 27.947 -2.917 -38.043 1.00 95.88 206 TYR A CA 1
ATOM 1611 C C . TYR A 1 206 ? 26.929 -3.538 -38.998 1.00 95.88 206 TYR A C 1
ATOM 1613 O O . TYR A 1 206 ? 26.248 -4.506 -38.657 1.00 95.88 206 TYR A O 1
ATOM 1621 N N . VAL A 1 207 ? 26.842 -2.998 -40.214 1.00 96.12 207 VAL A N 1
ATOM 1622 C CA . VAL A 1 207 ? 25.887 -3.419 -41.247 1.00 96.12 207 VAL A CA 1
ATOM 1623 C C . VAL A 1 207 ? 26.629 -3.695 -42.555 1.00 96.12 207 VAL A C 1
ATOM 1625 O O . VAL A 1 207 ? 27.327 -2.833 -43.091 1.00 96.12 207 VAL A O 1
ATOM 1628 N N . ALA A 1 208 ? 26.472 -4.906 -43.092 1.00 94.81 208 ALA A N 1
ATOM 1629 C CA . ALA A 1 208 ? 27.102 -5.327 -44.343 1.00 94.81 208 ALA A CA 1
ATOM 1630 C C . ALA A 1 208 ? 26.423 -4.720 -45.592 1.00 94.81 208 ALA A C 1
ATOM 1632 O O . ALA A 1 208 ? 25.373 -4.080 -45.515 1.00 94.81 208 ALA A O 1
ATOM 1633 N N . ARG A 1 209 ? 27.001 -4.987 -46.774 1.00 94.94 209 ARG A N 1
ATOM 1634 C CA . ARG A 1 209 ? 26.476 -4.575 -48.095 1.00 94.94 209 ARG A CA 1
ATOM 1635 C C . ARG A 1 209 ? 26.281 -3.054 -48.205 1.00 94.94 209 ARG A C 1
ATOM 1637 O O . ARG A 1 209 ? 25.237 -2.600 -48.646 1.00 94.94 209 ARG A O 1
ATOM 1644 N N . ASN A 1 210 ? 27.279 -2.264 -47.809 1.00 95.12 210 ASN A N 1
ATOM 1645 C CA . ASN A 1 210 ? 27.220 -0.796 -47.799 1.00 95.12 210 ASN A CA 1
ATOM 1646 C C . ASN A 1 210 ? 26.023 -0.254 -46.991 1.00 95.12 210 ASN A C 1
ATOM 1648 O O . ASN A 1 210 ? 25.381 0.710 -47.396 1.00 95.12 210 ASN A O 1
ATOM 1652 N N . GLY A 1 211 ? 25.675 -0.912 -45.879 1.00 93.38 211 GLY A N 1
ATOM 1653 C CA . GLY A 1 211 ? 24.547 -0.514 -45.033 1.00 93.38 211 GLY A CA 1
ATOM 1654 C C . GLY A 1 211 ? 23.165 -0.978 -45.517 1.00 93.38 211 GLY A C 1
ATOM 1655 O O . GLY A 1 211 ? 22.170 -0.718 -44.839 1.00 93.38 211 GLY A O 1
ATOM 1656 N N . THR A 1 212 ? 23.063 -1.691 -46.646 1.00 94.56 212 THR A N 1
ATOM 1657 C CA . THR A 1 212 ? 21.769 -2.148 -47.190 1.00 94.56 212 THR A CA 1
ATOM 1658 C C . THR A 1 212 ? 21.317 -3.506 -46.654 1.00 94.56 212 THR A C 1
ATOM 1660 O O . THR A 1 212 ? 20.281 -4.004 -47.081 1.00 94.56 212 THR A O 1
ATOM 1663 N N . ALA A 1 213 ? 22.087 -4.157 -45.778 1.00 94.06 213 ALA A N 1
ATOM 1664 C CA . ALA A 1 213 ? 21.636 -5.390 -45.140 1.00 94.06 213 ALA A CA 1
ATOM 1665 C C . ALA A 1 213 ? 20.441 -5.131 -44.193 1.00 94.06 213 ALA A C 1
ATOM 1667 O O . ALA A 1 213 ? 20.365 -4.079 -43.548 1.00 94.06 213 ALA A O 1
ATOM 1668 N N . ASP A 1 214 ? 19.540 -6.116 -44.096 1.00 95.00 214 ASP A N 1
ATOM 1669 C CA . ASP A 1 214 ? 18.358 -6.106 -43.209 1.00 95.00 214 ASP A CA 1
ATOM 1670 C C . ASP A 1 214 ? 18.700 -6.438 -41.749 1.00 95.00 214 ASP A C 1
ATOM 1672 O O . ASP A 1 214 ? 17.851 -6.377 -40.860 1.00 95.00 214 ASP A O 1
ATOM 1676 N N . VAL A 1 215 ? 19.946 -6.836 -41.503 1.00 95.25 215 VAL A N 1
ATOM 1677 C CA . VAL A 1 215 ? 20.447 -7.278 -40.205 1.00 95.25 215 VAL A CA 1
ATOM 1678 C C . VAL A 1 215 ? 21.687 -6.487 -39.804 1.00 95.25 215 VAL A C 1
ATOM 1680 O O . VAL A 1 215 ? 22.455 -6.055 -40.670 1.00 95.25 215 VAL A O 1
ATOM 1683 N N . TYR A 1 216 ? 21.874 -6.305 -38.498 1.00 95.19 216 TYR A N 1
ATOM 1684 C CA . TYR A 1 216 ? 23.061 -5.686 -37.909 1.00 95.19 216 TYR A CA 1
ATOM 1685 C C . TYR A 1 216 ? 23.737 -6.615 -36.895 1.00 95.19 216 TYR A C 1
ATOM 1687 O O . TYR A 1 216 ? 23.101 -7.513 -36.339 1.00 95.19 216 TYR A O 1
ATOM 1695 N N . TRP A 1 217 ? 25.025 -6.365 -36.658 1.00 95.12 217 TRP A N 1
ATOM 1696 C CA . TRP A 1 217 ? 25.881 -7.101 -35.725 1.00 95.12 217 TRP A CA 1
ATOM 1697 C C . TRP A 1 217 ? 26.557 -6.140 -34.743 1.00 95.12 217 TRP A C 1
ATOM 1699 O O . TRP A 1 217 ? 26.906 -5.023 -35.126 1.00 95.12 217 TRP A O 1
ATOM 1709 N N . TYR A 1 218 ? 26.801 -6.576 -33.503 1.00 93.88 218 TYR A N 1
ATOM 1710 C CA . TYR A 1 218 ? 27.563 -5.783 -32.526 1.00 93.88 218 TYR A CA 1
ATOM 1711 C C . TYR A 1 218 ? 29.079 -5.834 -32.736 1.00 93.88 218 TYR A C 1
ATOM 1713 O O . TYR A 1 218 ? 29.782 -4.918 -32.320 1.00 93.88 218 TYR A O 1
ATOM 1721 N N . SER A 1 219 ? 29.591 -6.867 -33.405 1.00 93.06 219 SER A N 1
ATOM 1722 C CA . SER A 1 219 ? 31.005 -6.986 -33.762 1.00 93.06 219 SER A CA 1
ATOM 1723 C C . SER A 1 219 ? 31.157 -7.541 -35.175 1.00 93.06 219 SER A C 1
ATOM 1725 O O . SER A 1 219 ? 30.328 -8.317 -35.657 1.00 93.06 219 SER A O 1
ATOM 1727 N N . MET A 1 220 ? 32.226 -7.122 -35.855 1.00 91.19 220 MET A N 1
ATOM 1728 C CA . MET A 1 220 ? 32.582 -7.630 -37.180 1.00 91.19 220 MET A CA 1
ATOM 1729 C C . MET A 1 220 ? 32.905 -9.132 -37.148 1.00 91.19 220 MET A C 1
ATOM 1731 O O . MET A 1 220 ? 32.714 -9.819 -38.145 1.00 91.19 220 MET A O 1
ATOM 1735 N N . GLU A 1 221 ? 33.350 -9.658 -36.006 1.00 90.50 221 GLU A N 1
ATOM 1736 C CA . GLU A 1 221 ? 33.736 -11.065 -35.833 1.00 90.50 221 GLU A CA 1
ATOM 1737 C C . GLU A 1 221 ? 32.543 -12.025 -35.932 1.00 90.50 221 GLU A C 1
ATOM 1739 O O . GLU A 1 221 ? 32.685 -13.145 -36.419 1.00 90.50 221 GLU A O 1
ATOM 1744 N N . ASN A 1 222 ? 31.350 -11.572 -35.537 1.00 91.75 222 ASN A N 1
ATOM 1745 C CA . ASN A 1 222 ? 30.113 -12.355 -35.606 1.00 91.75 222 ASN A CA 1
ATOM 1746 C C . AS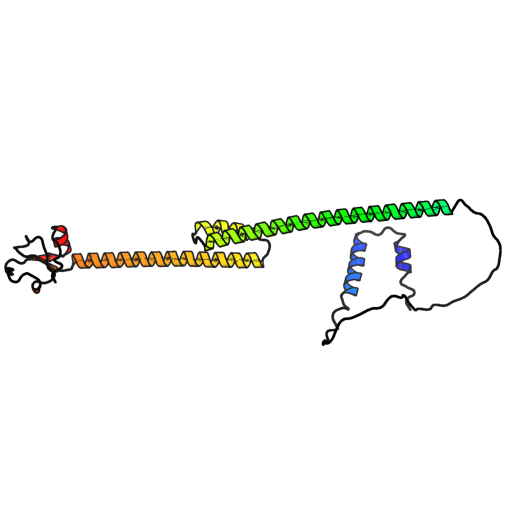N A 1 222 ? 29.449 -12.271 -36.994 1.00 91.75 222 ASN A C 1
ATOM 1748 O O . ASN A 1 222 ? 28.386 -12.857 -37.228 1.00 91.75 222 ASN A O 1
ATOM 1752 N N . MET A 1 223 ? 30.046 -11.532 -37.937 1.00 91.81 223 MET A N 1
ATOM 1753 C CA . MET A 1 223 ? 29.565 -11.504 -39.313 1.00 91.81 223 MET A CA 1
ATOM 1754 C C . MET A 1 223 ? 29.874 -12.829 -40.023 1.00 91.81 223 MET A C 1
ATOM 1756 O O . MET A 1 223 ? 30.911 -13.443 -39.776 1.00 91.81 223 MET A O 1
ATOM 1760 N N . PRO A 1 224 ? 29.012 -13.283 -40.954 1.00 91.94 224 PRO A N 1
ATOM 1761 C CA 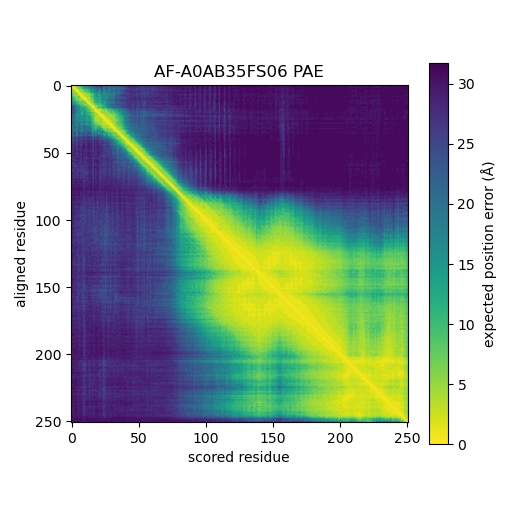. PRO A 1 224 ? 29.290 -14.461 -41.768 1.00 91.94 224 PRO A CA 1
ATOM 1762 C C . PRO A 1 224 ? 30.677 -14.396 -42.415 1.00 91.94 224 PRO A C 1
ATOM 1764 O O . PRO A 1 224 ? 31.075 -13.346 -42.912 1.00 91.94 224 PRO A O 1
ATOM 1767 N N . SER A 1 225 ? 31.387 -15.521 -42.492 1.00 91.19 225 SER A N 1
ATOM 1768 C CA . SER A 1 225 ? 32.752 -15.572 -43.043 1.00 91.19 225 SER A CA 1
ATOM 1769 C C . SER A 1 225 ? 32.859 -15.129 -44.509 1.00 91.19 225 SER A C 1
ATOM 1771 O O . SER A 1 225 ? 33.929 -14.735 -44.959 1.00 91.19 225 SER A O 1
ATOM 1773 N N . ASN A 1 226 ? 31.753 -15.151 -45.260 1.00 91.56 226 ASN A N 1
ATOM 1774 C CA . ASN A 1 226 ? 31.667 -14.624 -46.624 1.00 91.56 226 ASN A CA 1
ATOM 1775 C C . ASN A 1 226 ? 31.371 -13.111 -46.689 1.00 91.56 226 ASN A C 1
ATOM 1777 O O . ASN A 1 226 ? 31.106 -12.577 -47.772 1.00 91.56 226 ASN A O 1
ATOM 1781 N N . THR A 1 227 ? 31.376 -12.417 -45.550 1.00 92.94 227 THR A N 1
ATOM 1782 C CA . THR A 1 227 ? 31.137 -10.977 -45.492 1.00 92.94 227 THR A CA 1
ATOM 1783 C C . THR A 1 227 ? 32.298 -10.225 -46.118 1.00 92.94 227 THR A C 1
ATOM 1785 O O . THR A 1 227 ? 33.468 -10.448 -45.827 1.00 92.94 227 THR A O 1
ATOM 1788 N N . ARG A 1 228 ? 31.955 -9.284 -46.992 1.00 95.25 228 ARG A N 1
ATOM 1789 C CA . ARG A 1 228 ? 32.902 -8.336 -47.570 1.00 95.25 228 ARG A CA 1
ATOM 1790 C C . ARG A 1 228 ? 33.100 -7.163 -46.610 1.00 95.25 228 ARG A C 1
ATOM 1792 O O . ARG A 1 228 ? 32.295 -6.233 -46.635 1.00 95.25 228 ARG A O 1
ATOM 1799 N N . PHE A 1 229 ? 34.125 -7.244 -45.756 1.00 93.94 229 PHE A N 1
ATOM 1800 C CA . PHE A 1 229 ? 34.435 -6.244 -44.718 1.00 93.94 229 PHE A CA 1
ATOM 1801 C C . PHE A 1 229 ? 34.728 -4.845 -45.278 1.00 93.94 229 PHE A C 1
ATOM 1803 O O . PHE A 1 229 ? 34.415 -3.852 -44.634 1.00 93.94 229 PHE A O 1
ATOM 1810 N N . ASP A 1 230 ? 35.211 -4.755 -46.520 1.00 95.19 230 ASP A N 1
ATOM 1811 C CA . ASP A 1 230 ? 35.366 -3.502 -47.272 1.00 95.19 230 ASP A CA 1
ATOM 1812 C C . ASP A 1 230 ? 34.032 -2.776 -47.543 1.00 95.19 230 ASP A C 1
ATOM 1814 O O . ASP A 1 230 ? 34.019 -1.599 -47.889 1.00 95.19 230 ASP A O 1
ATOM 1818 N N . ARG A 1 231 ? 32.902 -3.477 -47.385 1.00 95.56 231 ARG A N 1
ATOM 1819 C CA . ARG A 1 231 ? 31.532 -2.976 -47.575 1.00 95.56 231 ARG A CA 1
ATOM 1820 C C . ARG A 1 231 ? 30.718 -3.002 -46.281 1.00 95.56 231 ARG A C 1
ATOM 1822 O O . ARG A 1 231 ? 29.496 -3.173 -46.328 1.00 95.56 231 ARG A O 1
ATOM 1829 N N . VAL A 1 232 ? 31.378 -2.905 -45.131 1.00 96.06 232 VAL A N 1
ATOM 1830 C CA . VAL A 1 232 ? 30.731 -2.803 -43.818 1.00 96.06 232 VAL A CA 1
ATOM 1831 C C . VAL A 1 232 ? 30.695 -1.340 -43.386 1.00 96.06 232 VAL A C 1
ATOM 1833 O O . VAL A 1 232 ? 31.699 -0.640 -43.460 1.00 96.06 232 VAL A O 1
ATOM 1836 N N . VAL A 1 233 ? 29.526 -0.883 -42.941 1.00 96.31 233 VAL A N 1
ATOM 1837 C CA . VAL A 1 233 ? 29.305 0.473 -42.423 1.00 96.31 233 VAL A CA 1
ATOM 1838 C C . VAL A 1 233 ? 28.950 0.379 -40.943 1.00 96.31 233 VAL A C 1
ATOM 1840 O O . VAL A 1 233 ? 28.164 -0.489 -40.558 1.00 96.31 233 VAL A O 1
ATOM 1843 N N . SER A 1 234 ? 29.513 1.263 -40.121 1.00 95.38 234 SER A N 1
ATOM 1844 C CA . SER A 1 234 ? 29.133 1.430 -38.716 1.00 95.38 234 SER A CA 1
ATOM 1845 C C . SER A 1 234 ? 28.057 2.507 -38.558 1.00 95.38 234 SER A C 1
ATOM 1847 O O . SER A 1 234 ? 28.153 3.560 -39.187 1.00 95.38 234 SER A O 1
ATOM 1849 N N . MET A 1 235 ? 27.065 2.275 -37.702 1.00 94.75 235 MET A N 1
ATOM 1850 C CA . MET A 1 235 ? 26.046 3.260 -37.302 1.00 94.75 235 MET A CA 1
ATOM 1851 C C . MET A 1 235 ? 25.605 3.010 -35.854 1.00 94.75 235 MET A C 1
ATOM 1853 O O . MET A 1 235 ? 26.077 2.056 -35.236 1.00 94.75 235 MET A O 1
ATOM 1857 N N . THR A 1 236 ? 24.729 3.847 -35.295 1.00 95.44 236 THR A N 1
ATOM 1858 C CA . THR A 1 236 ? 24.163 3.584 -33.962 1.00 95.44 236 THR A CA 1
ATOM 1859 C C . THR A 1 236 ? 23.120 2.466 -34.031 1.00 95.44 236 THR A C 1
ATOM 1861 O O . THR A 1 236 ? 22.472 2.265 -35.063 1.00 95.44 236 THR A O 1
ATOM 1864 N N . GLU A 1 237 ? 22.948 1.716 -32.942 1.00 94.69 237 GLU A N 1
ATOM 1865 C CA . GLU A 1 237 ? 21.887 0.707 -32.848 1.00 94.69 237 GLU A CA 1
ATOM 1866 C C . GLU A 1 237 ? 20.503 1.338 -33.067 1.00 94.69 237 GLU A C 1
ATOM 1868 O O . GLU A 1 237 ? 19.683 0.784 -33.800 1.00 94.69 237 GLU A O 1
ATOM 1873 N N . ALA A 1 238 ? 20.276 2.534 -32.519 1.00 94.88 238 ALA A N 1
ATOM 1874 C CA . ALA A 1 238 ? 19.063 3.312 -32.741 1.00 94.88 238 ALA A CA 1
ATOM 1875 C C . ALA A 1 238 ? 18.806 3.602 -34.234 1.00 94.88 238 ALA A C 1
ATOM 1877 O O . ALA A 1 238 ? 17.693 3.370 -34.707 1.00 94.88 238 ALA A O 1
ATOM 1878 N N . ASP A 1 239 ? 19.816 4.035 -34.997 1.00 94.44 239 ASP A N 1
ATOM 1879 C CA . ASP A 1 239 ? 19.676 4.308 -36.438 1.00 94.44 239 ASP A CA 1
ATOM 1880 C C . ASP A 1 239 ? 19.423 3.031 -37.248 1.00 94.44 239 ASP A C 1
ATOM 1882 O O . ASP A 1 239 ? 18.636 3.029 -38.202 1.00 94.44 239 ASP A O 1
ATOM 1886 N N . ALA A 1 240 ? 20.065 1.922 -36.867 1.00 94.75 240 ALA A N 1
ATOM 1887 C CA . ALA A 1 240 ? 19.838 0.625 -37.492 1.00 94.75 240 ALA A CA 1
ATOM 1888 C C . ALA A 1 240 ? 18.393 0.147 -37.266 1.00 94.75 240 ALA A C 1
ATOM 1890 O O . ALA A 1 240 ? 17.726 -0.238 -38.230 1.00 94.75 240 ALA A O 1
ATOM 1891 N N . ILE A 1 241 ? 17.887 0.236 -36.030 1.00 94.12 241 ILE A N 1
ATOM 1892 C CA . ILE A 1 241 ? 16.494 -0.088 -35.680 1.00 94.12 241 ILE A CA 1
ATOM 1893 C C . ILE A 1 241 ? 15.520 0.847 -36.412 1.00 94.12 241 ILE A C 1
ATOM 1895 O O . ILE A 1 241 ? 14.549 0.370 -37.000 1.00 94.12 241 ILE A O 1
ATOM 1899 N N . ALA A 1 242 ? 15.789 2.157 -36.444 1.00 95.06 242 ALA A N 1
ATOM 1900 C CA . ALA A 1 242 ? 14.973 3.143 -37.160 1.00 95.06 242 ALA A CA 1
ATOM 1901 C C . ALA A 1 242 ? 14.932 2.883 -38.676 1.00 95.06 242 ALA A C 1
ATOM 1903 O O . ALA A 1 242 ? 13.911 3.106 -39.324 1.00 95.06 242 ALA A O 1
ATOM 1904 N N . SER A 1 243 ? 16.015 2.333 -39.229 1.00 94.38 243 SER A N 1
ATOM 1905 C CA . SER A 1 243 ? 16.100 1.872 -40.620 1.00 94.38 243 SER A CA 1
ATOM 1906 C C . SER A 1 243 ? 15.427 0.509 -40.858 1.00 94.38 243 SER A C 1
ATOM 1908 O O . SER A 1 243 ? 15.586 -0.069 -41.934 1.00 94.38 243 SER A O 1
ATOM 1910 N N . GLY A 1 244 ? 14.720 -0.043 -39.864 1.00 95.25 244 GLY A N 1
ATOM 1911 C CA . GLY A 1 244 ? 14.021 -1.327 -39.940 1.00 95.25 244 GLY A CA 1
ATOM 1912 C C . GLY A 1 244 ? 14.932 -2.556 -39.875 1.00 95.25 244 GLY A C 1
ATOM 1913 O O . GLY A 1 244 ? 14.489 -3.661 -40.194 1.00 95.25 244 GLY A O 1
ATOM 1914 N N . LYS A 1 245 ? 16.204 -2.392 -39.487 1.00 95.12 245 LYS A N 1
ATOM 1915 C CA . LYS A 1 245 ? 17.167 -3.496 -39.401 1.00 95.12 245 LYS A CA 1
ATOM 1916 C C . LYS A 1 245 ? 16.961 -4.285 -38.116 1.00 95.12 245 LYS A C 1
ATOM 1918 O O . LYS A 1 245 ? 16.595 -3.739 -37.079 1.00 95.12 245 LYS A O 1
ATOM 1923 N N . ARG A 1 246 ? 17.233 -5.586 -38.172 1.00 94.94 246 ARG A N 1
ATOM 1924 C CA . ARG A 1 246 ? 17.043 -6.507 -37.045 1.00 94.94 246 ARG A CA 1
ATOM 1925 C C . ARG A 1 246 ? 18.379 -6.967 -36.479 1.00 94.94 246 ARG A C 1
ATOM 1927 O O . ARG A 1 246 ? 19.302 -7.276 -37.230 1.00 94.94 246 ARG A O 1
ATOM 1934 N N . HIS A 1 247 ? 18.456 -7.082 -35.160 1.00 92.25 247 HIS A N 1
ATOM 1935 C CA . HIS A 1 247 ? 19.598 -7.721 -34.525 1.00 92.25 247 HIS A CA 1
ATOM 1936 C C . HIS A 1 247 ? 19.644 -9.211 -34.888 1.00 92.25 247 HIS A C 1
ATOM 1938 O O . HIS A 1 247 ? 18.617 -9.897 -34.849 1.00 92.25 247 HIS A O 1
ATOM 1944 N N . THR A 1 248 ? 20.825 -9.727 -35.220 1.00 87.69 248 THR A N 1
ATOM 1945 C CA . THR A 1 248 ? 21.038 -11.170 -35.373 1.00 87.69 248 THR A CA 1
ATOM 1946 C C . THR A 1 248 ? 21.323 -11.822 -34.021 1.00 87.69 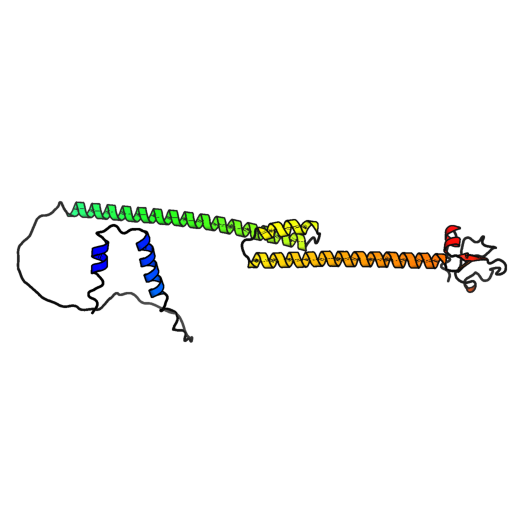248 THR A C 1
ATOM 1948 O O . THR A 1 248 ? 22.300 -11.506 -33.367 1.00 87.69 248 THR A O 1
ATOM 1951 N N . SER A 1 249 ? 20.529 -12.815 -33.621 1.00 75.25 249 SER A N 1
ATOM 1952 C CA . SER A 1 249 ? 20.769 -13.596 -32.389 1.00 75.25 249 SER A CA 1
ATOM 1953 C C . SER A 1 249 ? 21.987 -14.529 -32.470 1.00 75.25 249 SER A C 1
ATOM 1955 O O . SER A 1 249 ? 22.253 -15.281 -31.538 1.00 75.25 249 SER A O 1
ATOM 1957 N N . LYS A 1 250 ? 22.657 -14.562 -33.626 1.00 68.00 250 LYS A N 1
ATOM 1958 C CA . LYS A 1 250 ? 23.819 -15.403 -33.903 1.00 68.00 250 LYS A CA 1
ATOM 1959 C C . LYS A 1 250 ? 25.071 -14.631 -33.481 1.00 68.00 250 LYS A C 1
ATOM 1961 O O . LYS A 1 250 ? 25.728 -14.021 -34.321 1.00 68.00 250 LYS A O 1
ATOM 1966 N N . GLU A 1 251 ? 25.297 -14.599 -32.174 1.00 57.84 251 GLU A N 1
ATOM 1967 C CA . GLU A 1 251 ? 26.534 -14.132 -31.541 1.00 57.84 251 GLU A CA 1
ATOM 1968 C C . GLU A 1 251 ? 27.458 -15.325 -31.283 1.00 57.84 251 GLU A C 1
ATOM 1970 O O . GLU A 1 251 ? 26.967 -16.369 -30.796 1.00 57.84 251 GLU A O 1
#

Solvent-accessible surface area (backbone atoms only — not comparable to full-atom values): 15342 Å² total; per-residue (Å²): 144,77,95,68,71,70,62,60,59,65,62,52,78,79,48,94,74,63,70,78,62,54,57,54,59,54,52,61,55,54,62,67,63,68,74,74,78,86,80,86,89,80,84,82,88,88,85,83,86,87,80,88,81,80,90,81,89,79,92,82,84,85,89,77,88,79,89,86,83,89,85,82,90,85,84,84,89,89,88,72,80,63,65,58,56,54,50,53,50,51,53,49,54,50,50,52,51,52,51,54,51,51,51,52,51,51,52,51,51,52,53,50,50,53,50,53,51,53,55,51,50,54,51,49,40,45,49,52,19,51,50,35,43,49,48,26,68,77,45,74,44,79,82,40,48,60,62,20,52,58,34,37,70,69,37,81,53,65,70,61,31,50,55,54,50,52,52,51,52,51,49,53,52,52,45,53,50,51,53,51,53,51,50,53,52,49,50,54,51,49,50,53,53,48,53,53,51,50,45,33,59,68,38,62,25,40,18,41,69,69,53,70,44,63,42,37,34,79,48,80,83,58,48,63,90,86,60,58,70,94,31,52,35,77,45,32,40,45,57,41,47,74,71,69,29,39,80,59,91,68,116

Mean predicted aligned error: 18.75 Å

Foldseek 3Di:
DPPDPPVVVVVVVPDDDDPVVVVVVVVVVVVVVVVPDPPDDDDDDDDDDDDDDDDDDDDDDDDDDDDDDDDDDDDDDDDDDPPVVVVVVVVVVVVVVVVVVVVVVVVVVVVVVVVVVVVVVLVVLLVLLVVLLVVCVVPLDPVSLVSNLVSLVPHPDPVSSVVSVVSSVVSVVVSVVVVVVVVVVVVVVVVVVVVVVVQQQPQKWKAAPLNPDLEIESDPVLDPPPTDPVNIDIDGNNVSVVVNHYYDPRD